Protein AF-A0A7S4BXC0-F1 (afdb_monomer)

Mean predicted aligned error: 18.02 Å

Structure (mmCIF, N/CA/C/O backbone):
data_AF-A0A7S4BXC0-F1
#
_entry.id   AF-A0A7S4BXC0-F1
#
loop_
_atom_site.group_PDB
_atom_site.id
_atom_site.type_symbol
_atom_site.label_atom_id
_atom_site.label_alt_id
_atom_site.label_comp_id
_atom_site.label_asym_id
_atom_site.label_entity_id
_atom_site.label_seq_id
_atom_site.pdbx_PDB_ins_code
_atom_site.Cartn_x
_atom_site.Cartn_y
_atom_site.Cartn_z
_atom_site.occupancy
_atom_site.B_iso_or_equiv
_atom_site.auth_seq_id
_atom_site.auth_comp_id
_atom_site.auth_asym_id
_atom_site.auth_atom_id
_atom_site.pdbx_PDB_model_num
ATOM 1 N N . GLY A 1 1 ? -32.822 4.729 8.428 1.00 32.78 1 GLY A N 1
ATOM 2 C CA . GLY A 1 1 ? -32.199 3.480 8.891 1.00 32.78 1 GLY A CA 1
ATOM 3 C C . GLY A 1 1 ? -30.865 3.358 8.209 1.00 32.78 1 GLY A C 1
ATOM 4 O O . GLY A 1 1 ? -30.838 3.069 7.024 1.00 32.78 1 GLY A O 1
ATOM 5 N N . ASN A 1 2 ? -29.795 3.703 8.918 1.00 35.44 2 ASN A N 1
ATOM 6 C CA . ASN A 1 2 ? -28.433 3.585 8.418 1.00 35.44 2 ASN A CA 1
ATOM 7 C C . ASN A 1 2 ? -28.024 2.131 8.665 1.00 35.44 2 ASN A C 1
ATOM 9 O O . ASN A 1 2 ? -27.626 1.781 9.770 1.00 35.44 2 ASN A O 1
ATOM 13 N N . ILE A 1 3 ? -28.291 1.262 7.690 1.00 36.88 3 ILE A N 1
ATOM 14 C CA . ILE A 1 3 ? -27.760 -0.099 7.711 1.00 36.88 3 ILE A CA 1
ATOM 15 C C . ILE A 1 3 ? -26.267 0.087 7.467 1.00 36.88 3 ILE A C 1
ATOM 17 O O . ILE A 1 3 ? -25.891 0.617 6.419 1.00 36.88 3 ILE A O 1
ATOM 21 N N . ASP A 1 4 ? -25.436 -0.260 8.449 1.00 35.47 4 ASP A N 1
ATOM 22 C CA . ASP A 1 4 ? -23.987 -0.269 8.273 1.00 35.47 4 ASP A CA 1
ATOM 23 C C . ASP A 1 4 ? -23.657 -0.971 6.942 1.00 35.47 4 ASP A C 1
ATOM 25 O O . ASP A 1 4 ? -24.272 -1.985 6.633 1.00 35.47 4 ASP A O 1
ATOM 29 N N . PRO A 1 5 ? -22.741 -0.465 6.103 1.00 44.53 5 PRO A N 1
ATOM 30 C CA . PRO A 1 5 ? -22.425 -1.095 4.816 1.00 44.53 5 PRO A CA 1
ATOM 31 C C . PRO A 1 5 ? -21.633 -2.411 4.956 1.00 44.53 5 PRO A C 1
ATOM 33 O O . PRO A 1 5 ? -21.517 -3.167 3.993 1.00 44.53 5 PRO A O 1
ATOM 36 N N . ALA A 1 6 ? -21.109 -2.701 6.151 1.00 44.41 6 ALA A N 1
ATOM 37 C CA . ALA A 1 6 ? -20.285 -3.873 6.457 1.00 44.41 6 ALA A CA 1
ATOM 38 C C . ALA A 1 6 ? -20.976 -5.256 6.307 1.00 44.41 6 ALA A C 1
ATOM 40 O O . ALA A 1 6 ? -20.334 -6.172 5.788 1.00 44.41 6 ALA A O 1
ATOM 41 N N . PRO A 1 7 ? -22.257 -5.460 6.688 1.00 47.66 7 PRO A N 1
ATOM 42 C CA . PRO A 1 7 ? -22.951 -6.736 6.521 1.00 47.66 7 PRO A CA 1
ATOM 43 C C . PRO A 1 7 ? -23.226 -7.038 5.043 1.00 47.66 7 PRO A C 1
ATOM 45 O O . PRO A 1 7 ? -23.071 -8.173 4.607 1.00 47.66 7 PRO A O 1
ATOM 48 N N . LEU A 1 8 ? -23.563 -6.015 4.247 1.00 49.00 8 LEU A N 1
ATOM 49 C CA . LEU A 1 8 ? -23.815 -6.165 2.811 1.00 49.00 8 LEU A CA 1
ATOM 50 C C . LEU A 1 8 ? -22.533 -6.504 2.039 1.00 49.00 8 LEU A C 1
ATOM 52 O O . LEU A 1 8 ? -22.589 -7.287 1.095 1.00 49.00 8 LEU A O 1
ATOM 56 N N . SER A 1 9 ? -21.377 -5.963 2.442 1.00 56.28 9 SER A N 1
ATOM 57 C CA . SER A 1 9 ? -20.097 -6.298 1.805 1.00 56.28 9 SER A CA 1
ATOM 58 C C . SER A 1 9 ? -19.606 -7.708 2.130 1.00 56.28 9 SER A C 1
ATOM 60 O O . SER A 1 9 ? -19.002 -8.336 1.266 1.00 56.28 9 SER A O 1
ATOM 62 N N . ALA A 1 10 ? -19.860 -8.199 3.349 1.00 56.84 10 ALA A N 1
ATOM 63 C CA . ALA A 1 10 ? -19.473 -9.548 3.767 1.00 56.84 10 ALA A CA 1
ATOM 64 C C . ALA A 1 10 ? -20.379 -10.623 3.145 1.00 56.84 10 ALA A C 1
ATOM 66 O O . ALA A 1 10 ? -19.895 -11.643 2.668 1.00 56.84 10 ALA A O 1
ATOM 67 N N . MET A 1 11 ? -21.688 -10.366 3.069 1.00 54.47 11 MET A N 1
ATOM 68 C CA . MET A 1 11 ? -22.612 -11.266 2.373 1.00 54.47 11 MET A CA 1
ATOM 69 C C . MET A 1 11 ? -22.316 -11.331 0.870 1.00 54.47 11 MET A C 1
ATOM 71 O O . MET A 1 11 ? -22.240 -12.415 0.299 1.00 54.47 11 MET A O 1
ATOM 75 N N . ALA A 1 12 ? -22.063 -10.181 0.233 1.00 59.41 12 ALA A N 1
ATOM 76 C CA . ALA A 1 12 ? -21.726 -10.143 -1.187 1.00 59.41 12 ALA A CA 1
AT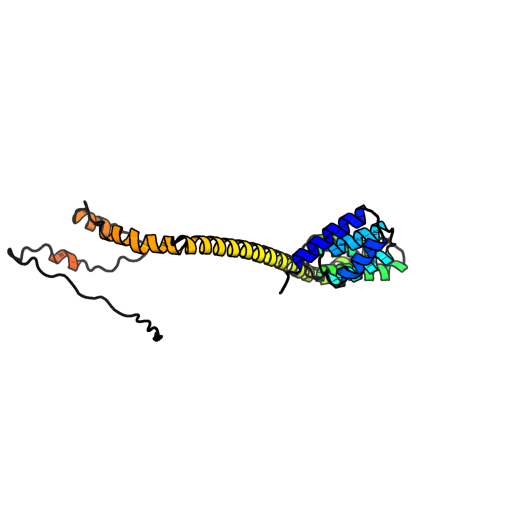OM 77 C C . ALA A 1 12 ? -20.383 -10.826 -1.510 1.00 59.41 12 ALA A C 1
ATOM 79 O O . ALA A 1 12 ? -20.206 -11.297 -2.631 1.00 59.41 12 ALA A O 1
ATOM 80 N N . SER A 1 13 ? -19.427 -10.878 -0.571 1.00 67.00 13 SER A N 1
ATOM 81 C CA . SER A 1 13 ? -18.145 -11.557 -0.793 1.00 67.00 13 SER A CA 1
ATOM 82 C C . SER A 1 13 ? -18.246 -13.080 -0.655 1.00 67.00 13 SER A C 1
ATOM 84 O O . SER A 1 13 ? -17.585 -13.784 -1.421 1.00 67.00 13 SER A O 1
ATOM 86 N N . GLU A 1 14 ? -19.078 -13.597 0.256 1.00 69.31 14 GLU A N 1
ATOM 87 C CA . GLU A 1 14 ? -19.331 -15.039 0.389 1.00 69.31 14 GLU A CA 1
ATOM 88 C C . GLU A 1 14 ? -20.095 -15.621 -0.805 1.00 69.31 14 GLU A C 1
ATOM 90 O O . GLU A 1 14 ? -19.664 -16.643 -1.344 1.00 69.31 14 GLU A O 1
ATOM 95 N N . GLU A 1 15 ? -21.168 -14.958 -1.251 1.00 69.38 15 GLU A N 1
ATOM 96 C CA . GLU A 1 15 ? -21.921 -15.356 -2.452 1.00 69.38 15 GLU A CA 1
ATOM 97 C C . GLU A 1 15 ? -20.985 -15.377 -3.667 1.00 69.38 15 GLU A C 1
ATOM 99 O O . GLU A 1 15 ? -20.710 -16.428 -4.241 1.00 69.38 15 GLU A O 1
ATOM 104 N N . LEU A 1 16 ? -20.317 -14.255 -3.952 1.00 71.56 16 LEU A N 1
ATOM 105 C CA . LEU A 1 16 ? -19.384 -14.145 -5.074 1.00 71.56 16 LEU A CA 1
ATOM 106 C C . LEU A 1 16 ? -18.296 -15.238 -5.075 1.00 71.56 16 LEU A C 1
ATOM 108 O O . LEU A 1 16 ? -17.925 -15.748 -6.134 1.00 71.56 16 LEU A O 1
ATOM 112 N N . LEU A 1 17 ? -17.774 -15.620 -3.906 1.00 73.88 17 LEU A N 1
ATOM 113 C CA . LEU A 1 17 ? -16.821 -16.725 -3.776 1.00 73.88 17 LEU A CA 1
ATOM 114 C C . LEU A 1 17 ? -17.435 -18.083 -4.142 1.00 73.88 17 LEU A C 1
ATOM 116 O O . LEU A 1 17 ? -16.749 -18.906 -4.756 1.00 73.88 17 LEU A O 1
ATOM 120 N N . ALA A 1 18 ? -18.691 -18.330 -3.774 1.00 72.75 18 ALA A N 1
ATOM 121 C CA . ALA A 1 18 ? -19.424 -19.532 -4.151 1.00 72.75 18 ALA A CA 1
ATOM 122 C C . ALA A 1 18 ? -19.666 -19.587 -5.669 1.00 72.75 18 ALA A C 1
ATOM 124 O O . ALA A 1 18 ? -19.349 -20.604 -6.291 1.00 72.75 18 ALA A O 1
ATOM 125 N N . GLU A 1 19 ? -20.101 -18.489 -6.294 1.00 74.25 19 GLU A N 1
ATOM 126 C CA . GLU A 1 19 ? -20.315 -18.434 -7.748 1.00 74.25 19 GLU A CA 1
ATOM 127 C C . GLU A 1 19 ? -19.011 -18.572 -8.554 1.00 74.25 19 GLU A C 1
ATOM 129 O O . GLU A 1 19 ? -18.984 -19.257 -9.583 1.00 74.25 19 GLU A O 1
ATOM 134 N N . ILE A 1 20 ? -17.904 -17.980 -8.082 1.00 76.06 20 ILE A N 1
ATOM 135 C CA . ILE A 1 20 ? -16.578 -18.165 -8.695 1.00 76.06 20 ILE A CA 1
ATOM 136 C C . ILE A 1 20 ? -16.164 -19.644 -8.638 1.00 76.06 20 ILE A C 1
ATOM 138 O O . ILE A 1 20 ? -15.657 -20.175 -9.629 1.00 76.06 20 ILE A O 1
ATOM 142 N N . ARG A 1 21 ? -16.409 -20.337 -7.515 1.00 75.25 21 ARG A N 1
ATOM 143 C CA . ARG A 1 21 ? -16.147 -21.785 -7.383 1.00 75.25 21 ARG A CA 1
ATOM 144 C C . ARG A 1 21 ? -17.049 -22.620 -8.288 1.00 75.25 21 ARG A C 1
ATOM 146 O O . ARG A 1 21 ? -16.593 -23.621 -8.830 1.00 75.25 21 ARG A O 1
ATOM 153 N N . ALA A 1 22 ? -18.294 -22.192 -8.479 1.00 77.88 22 ALA A N 1
ATOM 154 C CA . ALA A 1 22 ? -19.255 -22.834 -9.369 1.00 77.88 22 ALA A CA 1
ATOM 155 C C . ALA A 1 22 ? -18.990 -22.564 -10.868 1.00 77.88 22 ALA A C 1
ATOM 157 O O . ALA A 1 22 ? -19.723 -23.077 -11.710 1.00 77.88 22 ALA A O 1
ATOM 158 N N . GLN A 1 23 ? -17.961 -21.773 -11.214 1.00 72.75 23 GLN A N 1
ATOM 159 C CA . GLN A 1 23 ? -17.572 -21.414 -12.589 1.00 72.75 23 GLN A CA 1
ATOM 160 C C . GLN A 1 23 ? -18.688 -20.746 -13.417 1.00 72.75 23 GLN A C 1
ATOM 162 O O . GLN A 1 23 ? -18.674 -20.772 -14.651 1.00 72.75 23 GLN A O 1
ATOM 167 N N . GLN A 1 24 ? -19.646 -20.084 -12.765 1.00 76.69 24 GLN A N 1
ATOM 168 C CA . GLN A 1 24 ? -20.776 -19.447 -13.443 1.00 76.69 24 GLN A CA 1
ATOM 169 C C . GLN A 1 24 ? -20.431 -18.022 -13.891 1.00 76.69 24 GLN A C 1
ATOM 171 O O . GLN A 1 24 ? -20.788 -17.036 -13.250 1.00 76.69 24 GLN A O 1
ATOM 176 N N . ALA A 1 25 ? -19.734 -17.903 -15.024 1.00 76.38 25 ALA A N 1
ATOM 177 C CA . ALA A 1 25 ? -19.165 -16.632 -15.481 1.00 76.38 25 ALA A CA 1
ATOM 178 C C . ALA A 1 25 ? -20.182 -15.479 -15.606 1.00 76.38 25 ALA A C 1
ATOM 180 O O . ALA A 1 25 ? -19.866 -14.368 -15.191 1.00 76.38 25 ALA A O 1
ATOM 181 N N . VAL A 1 26 ? -21.388 -15.746 -16.124 1.00 78.62 26 VAL A N 1
ATOM 182 C CA . VAL A 1 26 ? -22.433 -14.726 -16.354 1.00 78.62 26 VAL A CA 1
ATOM 183 C C . VAL A 1 26 ? -22.941 -14.126 -15.041 1.00 78.62 26 VAL A C 1
ATOM 185 O O . VAL A 1 26 ? -23.128 -12.917 -14.933 1.00 78.62 26 VAL A O 1
ATOM 188 N N . GLN A 1 27 ? -23.144 -14.962 -14.021 1.00 74.25 27 GLN A N 1
ATOM 189 C CA . GLN A 1 27 ? -23.646 -14.497 -12.728 1.00 74.25 27 GLN A CA 1
ATOM 190 C C . GLN A 1 27 ? -22.576 -13.690 -11.992 1.00 74.25 27 GLN A C 1
ATOM 192 O O . GLN A 1 27 ? -22.869 -12.600 -11.502 1.00 74.25 27 GLN A O 1
ATOM 197 N N . VAL A 1 28 ? -21.325 -14.163 -12.021 1.00 77.19 28 VAL A N 1
ATOM 198 C CA . VAL A 1 28 ? -20.169 -13.464 -11.441 1.00 77.19 28 VAL A CA 1
ATOM 199 C C . VAL A 1 28 ? -19.990 -12.064 -12.041 1.00 77.19 28 VAL A C 1
ATOM 201 O O . VAL A 1 28 ? -19.803 -11.102 -11.298 1.00 77.19 28 VAL A O 1
ATOM 204 N N . GLU A 1 29 ? -20.088 -11.917 -13.367 1.00 81.56 29 GLU A N 1
ATOM 205 C CA . GLU A 1 29 ? -19.985 -10.605 -14.029 1.00 81.56 29 GLU A CA 1
ATOM 206 C C . GLU A 1 29 ? -21.117 -9.663 -13.609 1.00 81.56 29 GLU A C 1
ATOM 208 O O . GLU A 1 29 ? -20.850 -8.524 -13.227 1.00 81.56 29 GLU A O 1
ATOM 213 N N . SER A 1 30 ? -22.360 -10.157 -13.564 1.00 78.38 30 SER A N 1
ATOM 214 C CA . SER A 1 30 ? -23.511 -9.354 -13.125 1.00 78.38 30 SER A CA 1
ATOM 215 C C . SER A 1 30 ? -23.387 -8.873 -11.672 1.00 78.38 30 SER A C 1
ATOM 217 O O . SER A 1 30 ? -23.827 -7.772 -11.328 1.00 78.38 30 SER A O 1
ATOM 219 N N . LEU A 1 31 ? -22.770 -9.683 -10.804 1.00 76.69 31 LEU A N 1
ATOM 220 C CA . LEU A 1 31 ? -22.511 -9.319 -9.416 1.00 76.69 31 LEU A CA 1
ATOM 221 C C . LEU A 1 31 ? -21.462 -8.209 -9.349 1.00 76.69 31 LEU A C 1
ATOM 223 O O . LEU A 1 31 ? -21.719 -7.185 -8.711 1.00 76.69 31 LEU A O 1
ATOM 227 N N . PHE A 1 32 ? -20.338 -8.357 -10.060 1.00 81.31 32 PHE A N 1
ATOM 228 C CA . PHE A 1 32 ? -19.306 -7.321 -10.124 1.00 81.31 32 PHE A CA 1
ATOM 229 C C . PHE A 1 32 ? -19.849 -5.989 -10.658 1.00 81.31 32 PHE A C 1
ATOM 231 O O . PHE A 1 32 ? -19.605 -4.953 -10.043 1.00 81.31 32 PHE A O 1
ATOM 238 N N . GLU A 1 33 ? -20.645 -5.986 -11.727 1.00 79.88 33 GLU A N 1
ATOM 239 C CA . GLU A 1 33 ? -21.247 -4.754 -12.266 1.00 79.88 33 GLU A CA 1
ATOM 240 C C . GLU A 1 33 ? -22.105 -4.006 -11.233 1.00 79.88 33 GLU A C 1
ATOM 242 O O . GLU A 1 33 ? -22.114 -2.772 -11.178 1.00 79.88 33 GLU A O 1
ATOM 247 N N . ARG A 1 34 ? -22.811 -4.744 -10.370 1.00 75.25 34 ARG A N 1
ATOM 248 C CA . ARG A 1 34 ? -23.676 -4.163 -9.338 1.00 75.25 34 ARG A CA 1
ATOM 249 C C . ARG A 1 34 ? -22.891 -3.640 -8.138 1.00 75.25 34 ARG A C 1
ATOM 251 O O . ARG A 1 34 ? -23.277 -2.604 -7.589 1.00 75.25 34 ARG A O 1
ATOM 258 N N . CYS A 1 35 ? -21.845 -4.347 -7.705 1.00 78.00 35 CYS A N 1
ATOM 259 C CA . CYS A 1 35 ? -21.191 -4.091 -6.420 1.00 78.00 35 CYS A CA 1
ATOM 260 C C . CYS A 1 35 ? -19.834 -3.380 -6.519 1.00 78.00 35 CYS A C 1
ATOM 262 O O . CYS A 1 35 ? -19.527 -2.575 -5.643 1.00 78.00 35 CYS A O 1
ATOM 264 N N . LEU A 1 36 ? -19.041 -3.600 -7.573 1.00 78.06 36 LEU A N 1
ATOM 265 C CA . LEU A 1 36 ? -17.613 -3.250 -7.596 1.00 78.06 36 LEU A CA 1
ATOM 266 C C . LEU A 1 36 ? -17.361 -1.744 -7.390 1.00 78.06 36 LEU A C 1
ATOM 268 O O . LEU A 1 36 ? -16.533 -1.351 -6.572 1.00 78.06 36 LEU A O 1
ATOM 272 N N . LEU A 1 37 ? -18.129 -0.887 -8.072 1.00 77.69 37 LEU A N 1
ATOM 273 C CA . LEU A 1 37 ? -17.998 0.574 -7.955 1.00 77.69 37 LEU A CA 1
ATOM 274 C C . LEU A 1 37 ? -18.746 1.166 -6.751 1.00 77.69 37 LEU A C 1
ATOM 276 O O . LEU A 1 37 ? -18.440 2.280 -6.324 1.00 77.69 37 LEU A O 1
ATOM 280 N N . ARG A 1 38 ? -19.717 0.437 -6.188 1.00 77.38 38 ARG A N 1
ATOM 281 C CA . ARG A 1 38 ? -20.483 0.875 -5.006 1.00 77.38 38 ARG A CA 1
ATOM 282 C C . ARG A 1 38 ? -19.762 0.523 -3.705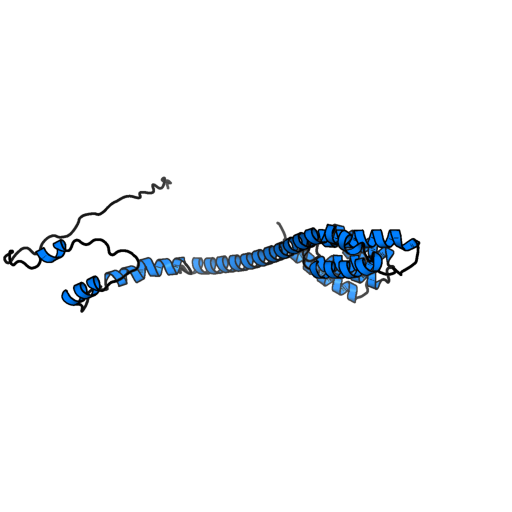 1.00 77.38 38 ARG A C 1
ATOM 284 O O . ARG A 1 38 ? -19.889 1.243 -2.718 1.00 77.38 38 ARG A O 1
ATOM 291 N N . CYS A 1 39 ? -18.989 -0.560 -3.713 1.00 78.38 39 CYS A N 1
ATOM 292 C CA . CYS A 1 39 ? -18.299 -1.113 -2.556 1.00 78.38 39 CYS A CA 1
ATOM 293 C C . CYS A 1 39 ? -16.781 -0.936 -2.704 1.00 78.38 39 CYS A C 1
ATOM 295 O O . CYS A 1 39 ? -16.100 -1.700 -3.387 1.00 78.38 39 CYS A O 1
ATOM 297 N N . ARG A 1 40 ? -16.218 0.058 -2.010 1.00 80.12 40 ARG A N 1
ATOM 298 C CA . ARG A 1 40 ? -14.770 0.342 -2.002 1.00 80.12 40 ARG A CA 1
ATOM 299 C C . ARG A 1 40 ? -14.031 -0.531 -0.978 1.00 80.12 40 ARG A C 1
ATOM 301 O O . ARG A 1 40 ? -13.376 -0.013 -0.082 1.00 80.12 40 ARG A O 1
ATOM 308 N N . HIS A 1 41 ? -14.183 -1.852 -1.085 1.00 80.56 41 HIS A N 1
ATOM 309 C CA . HIS A 1 41 ? -13.577 -2.822 -0.167 1.00 80.56 41 HIS A CA 1
ATOM 310 C C . HIS A 1 41 ? -12.408 -3.563 -0.823 1.00 80.56 41 HIS A C 1
ATOM 312 O O . HIS A 1 41 ? -12.584 -4.176 -1.875 1.00 80.56 41 HIS A O 1
ATOM 318 N N . VAL A 1 42 ? -11.228 -3.554 -0.199 1.00 85.19 42 VAL A N 1
ATOM 319 C CA . VAL A 1 42 ? -9.992 -4.116 -0.780 1.00 85.19 42 VAL A CA 1
ATOM 320 C C . VAL A 1 42 ? -10.146 -5.588 -1.192 1.00 85.19 42 VAL A C 1
ATOM 322 O O . VAL A 1 42 ? -9.741 -5.963 -2.292 1.00 85.19 42 VAL A O 1
ATOM 325 N N . GLU A 1 43 ? -10.786 -6.418 -0.364 1.00 82.31 43 GLU A N 1
ATOM 326 C CA . GLU A 1 43 ? -10.931 -7.859 -0.635 1.00 82.31 43 GLU A CA 1
ATOM 327 C C . GLU A 1 43 ? -11.831 -8.157 -1.845 1.00 82.31 43 GLU A C 1
ATOM 329 O O . GLU A 1 43 ? -11.561 -9.089 -2.602 1.00 82.31 43 GLU A O 1
ATOM 334 N N . LEU A 1 44 ? -12.865 -7.339 -2.079 1.00 82.44 44 LEU A N 1
ATOM 335 C CA . LEU A 1 44 ? -13.753 -7.487 -3.237 1.00 82.44 44 LEU A CA 1
ATOM 336 C C . LEU A 1 44 ? -12.984 -7.233 -4.540 1.00 82.44 44 LEU A C 1
ATOM 338 O O . LEU A 1 44 ? -13.088 -7.987 -5.506 1.00 82.44 44 LEU A O 1
ATOM 342 N N . TRP A 1 45 ? -12.151 -6.195 -4.542 1.00 87.50 45 TRP A N 1
ATOM 343 C CA . TRP A 1 45 ? -11.305 -5.852 -5.678 1.00 87.50 45 TRP A CA 1
ATOM 344 C C . TRP A 1 45 ? -10.188 -6.885 -5.917 1.00 87.50 45 TRP A C 1
ATOM 346 O O . TRP A 1 45 ? -9.866 -7.188 -7.066 1.00 87.50 45 TRP A O 1
ATOM 356 N N . GLN A 1 46 ? -9.657 -7.514 -4.863 1.00 88.25 46 GLN A N 1
ATOM 357 C CA . GLN A 1 46 ? -8.754 -8.668 -4.991 1.00 88.25 46 GLN A CA 1
ATOM 358 C C . GLN A 1 46 ? -9.435 -9.891 -5.617 1.00 88.25 46 GLN A C 1
ATOM 360 O O . GLN A 1 46 ? -8.796 -10.645 -6.353 1.00 88.25 46 GLN A O 1
ATOM 365 N N . LEU A 1 47 ? -10.714 -10.132 -5.311 1.00 85.50 47 LEU A N 1
ATOM 366 C CA . LEU A 1 47 ? -11.493 -11.197 -5.952 1.00 85.50 47 LEU A CA 1
ATOM 367 C C . LEU A 1 47 ? -11.714 -10.904 -7.435 1.00 85.50 47 LEU A C 1
ATOM 369 O O . LEU A 1 47 ? -11.527 -11.795 -8.262 1.00 85.50 47 LEU A O 1
ATOM 373 N N . TYR A 1 48 ? -12.023 -9.653 -7.775 1.00 87.88 48 TYR A N 1
ATOM 374 C CA . TYR A 1 48 ? -12.127 -9.207 -9.162 1.00 87.88 48 TYR A CA 1
ATOM 375 C C . TYR A 1 48 ? -10.824 -9.428 -9.941 1.00 87.88 48 TYR A C 1
ATOM 377 O O . TYR A 1 48 ? -10.846 -10.040 -11.008 1.00 87.88 48 TYR A O 1
ATOM 385 N N . LEU A 1 49 ? -9.670 -9.027 -9.396 1.00 89.62 49 LEU A N 1
ATOM 386 C CA . LEU A 1 49 ? -8.383 -9.274 -10.055 1.00 89.62 49 LEU A CA 1
ATOM 387 C C . LEU A 1 49 ? -8.097 -10.765 -10.251 1.00 89.62 49 LEU A C 1
ATOM 389 O O . LEU A 1 49 ? -7.672 -11.165 -11.333 1.00 89.62 49 LEU A O 1
ATOM 393 N N . ARG A 1 50 ? -8.363 -11.598 -9.236 1.00 88.44 50 ARG A N 1
ATOM 394 C CA . ARG A 1 50 ? -8.215 -13.058 -9.344 1.00 88.44 50 ARG A CA 1
ATOM 395 C C . ARG A 1 50 ? -9.110 -13.640 -10.436 1.00 88.44 50 ARG A C 1
ATOM 397 O O . ARG A 1 50 ? -8.659 -14.498 -11.189 1.00 88.44 50 ARG A O 1
ATOM 404 N N . TYR A 1 51 ? -10.342 -13.150 -10.557 1.00 85.81 51 TYR A N 1
ATOM 405 C CA . TYR A 1 51 ? -11.266 -13.546 -11.616 1.00 85.81 51 TYR A CA 1
ATOM 406 C C . TYR A 1 51 ? -10.751 -13.157 -13.010 1.00 85.81 51 TYR A C 1
ATOM 408 O O . TYR A 1 51 ? -10.682 -14.002 -13.904 1.00 85.81 51 TYR A O 1
ATOM 416 N N . VAL A 1 52 ? -10.320 -11.903 -13.189 1.00 89.06 52 VAL A N 1
ATOM 417 C CA . VAL A 1 52 ? -9.749 -11.410 -14.456 1.00 89.06 52 VAL A CA 1
ATOM 418 C C . VAL A 1 52 ? -8.488 -12.195 -14.832 1.00 89.06 52 VAL A C 1
ATOM 420 O O . VAL A 1 52 ? -8.313 -12.568 -15.994 1.00 89.06 52 VAL A O 1
ATOM 423 N N . HIS A 1 53 ? -7.637 -12.502 -13.852 1.00 86.94 53 HIS A N 1
ATOM 424 C CA . HIS A 1 53 ? -6.447 -13.324 -14.049 1.00 86.94 53 HIS A CA 1
ATOM 425 C C . HIS A 1 53 ? -6.805 -14.763 -14.448 1.00 86.94 53 HIS A C 1
ATOM 427 O O . HIS A 1 53 ? -6.248 -15.291 -15.407 1.00 86.94 53 HIS A O 1
ATOM 433 N N . GLY A 1 54 ? -7.791 -15.374 -13.781 1.00 85.75 54 GLY A N 1
ATOM 434 C CA . GLY A 1 54 ? -8.292 -16.716 -14.096 1.00 85.75 54 GLY A CA 1
ATOM 435 C C . GLY A 1 54 ? -8.888 -16.843 -15.502 1.00 85.75 54 GLY A C 1
ATOM 436 O O . GLY A 1 54 ? -8.829 -17.916 -16.095 1.00 85.75 54 GLY A O 1
ATOM 437 N N . LYS A 1 55 ? -9.388 -15.743 -16.082 1.00 85.38 55 LYS A N 1
ATOM 438 C CA . LYS A 1 55 ? -9.821 -15.676 -17.489 1.00 85.38 55 LYS A CA 1
ATOM 439 C C . LYS A 1 55 ? -8.677 -15.567 -18.507 1.00 85.38 55 LYS A C 1
ATOM 441 O O . LYS A 1 55 ? -8.945 -15.466 -19.703 1.00 85.38 55 LYS A O 1
ATOM 446 N N . GLY A 1 56 ? -7.419 -15.570 -18.069 1.00 85.56 56 GLY A N 1
ATOM 447 C CA . GLY A 1 56 ? -6.261 -15.474 -18.960 1.00 85.56 56 GLY A CA 1
ATOM 448 C C . GLY A 1 56 ? -6.075 -14.078 -19.560 1.00 85.56 56 GLY A C 1
ATOM 449 O O . GLY A 1 56 ? -5.643 -13.948 -20.705 1.00 85.56 56 GLY A O 1
ATOM 450 N N . ALA A 1 57 ? -6.430 -13.023 -18.819 1.00 88.06 57 ALA A N 1
ATOM 451 C CA . ALA A 1 57 ? -6.210 -11.652 -19.265 1.00 88.06 57 ALA A CA 1
ATOM 452 C C . ALA A 1 57 ? -4.725 -11.389 -19.572 1.00 88.06 57 ALA A C 1
ATOM 454 O O . ALA A 1 57 ? -3.835 -11.737 -18.795 1.00 88.06 57 ALA A O 1
ATOM 455 N N . ASN A 1 58 ? -4.458 -10.739 -20.708 1.00 89.00 58 ASN A N 1
ATOM 456 C CA . ASN A 1 58 ? -3.108 -10.318 -21.065 1.00 89.00 58 ASN A CA 1
ATOM 457 C C . ASN A 1 58 ? -2.619 -9.179 -20.146 1.00 89.00 58 ASN A C 1
ATOM 459 O O . ASN A 1 58 ? -3.397 -8.541 -19.433 1.00 89.00 58 ASN A O 1
ATOM 463 N N . ARG A 1 59 ? -1.313 -8.888 -20.198 1.00 87.00 59 ARG A N 1
ATOM 464 C CA . ARG A 1 59 ? -0.680 -7.865 -19.348 1.00 87.00 59 ARG A CA 1
ATOM 465 C C . ARG A 1 59 ? -1.369 -6.501 -19.440 1.00 87.00 59 ARG A C 1
ATOM 467 O O . ARG A 1 59 ? -1.573 -5.863 -18.419 1.00 87.00 59 ARG A O 1
ATOM 474 N N . GLU A 1 60 ? -1.744 -6.065 -20.638 1.00 88.00 60 GLU A N 1
ATOM 475 C CA . GLU A 1 60 ? -2.393 -4.764 -20.853 1.00 88.00 60 GLU A CA 1
ATOM 476 C C . GLU A 1 60 ? -3.757 -4.678 -20.163 1.00 88.00 60 GLU A C 1
ATOM 478 O O . GLU A 1 60 ? -4.037 -3.699 -19.473 1.00 88.00 60 GLU A O 1
ATOM 483 N N . ARG A 1 61 ? -4.580 -5.729 -20.276 1.00 89.06 61 ARG A N 1
ATOM 484 C CA . ARG A 1 61 ? -5.865 -5.812 -19.570 1.00 89.06 61 ARG A CA 1
ATOM 485 C C . ARG A 1 61 ? -5.682 -5.863 -18.058 1.00 89.06 61 ARG A C 1
ATOM 487 O O . ARG A 1 61 ? -6.462 -5.241 -17.345 1.00 89.06 61 ARG A O 1
ATOM 494 N N . LEU A 1 62 ? -4.658 -6.563 -17.568 1.00 90.75 62 LEU A N 1
ATOM 495 C CA . LEU A 1 62 ? -4.339 -6.586 -16.140 1.00 90.75 62 LEU A CA 1
ATOM 496 C C . LEU A 1 62 ? -3.909 -5.202 -15.644 1.00 90.75 62 LEU A C 1
ATOM 498 O O . LEU A 1 62 ? -4.433 -4.744 -14.637 1.00 90.75 62 LEU A O 1
ATOM 502 N N . VAL A 1 63 ? -3.031 -4.500 -16.368 1.00 90.19 63 VAL A N 1
ATOM 503 C CA . VAL A 1 63 ? -2.621 -3.128 -16.020 1.00 90.19 63 VAL A CA 1
ATOM 504 C C . VAL A 1 63 ? -3.838 -2.202 -15.961 1.00 90.19 63 VAL A C 1
ATOM 506 O O . VAL A 1 63 ? -3.999 -1.486 -14.977 1.00 90.19 63 VAL A O 1
ATOM 509 N N . ALA A 1 64 ? -4.741 -2.271 -16.944 1.00 89.69 64 ALA A N 1
ATOM 510 C CA . ALA A 1 64 ? -5.979 -1.490 -16.933 1.00 89.69 64 ALA A CA 1
ATOM 511 C C . ALA A 1 64 ? -6.893 -1.834 -15.739 1.00 89.69 64 ALA A C 1
ATOM 513 O O . ALA A 1 64 ? -7.475 -0.941 -15.125 1.00 89.69 64 ALA A O 1
ATOM 514 N N . ALA A 1 65 ? -6.997 -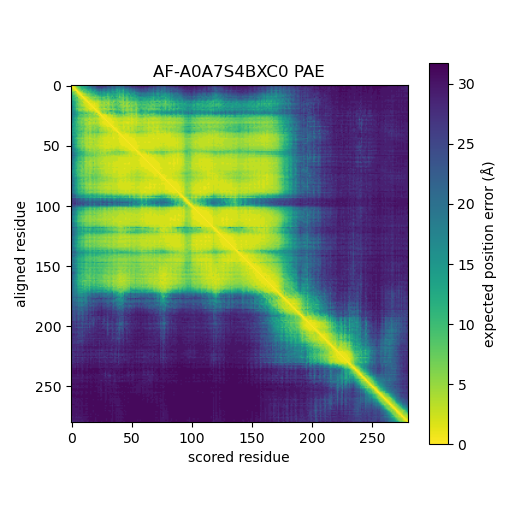3.116 -15.373 1.00 90.69 65 ALA A N 1
ATOM 515 C CA . ALA A 1 65 ? -7.769 -3.548 -14.210 1.00 90.69 65 ALA A CA 1
ATOM 516 C C . ALA A 1 65 ? -7.165 -3.043 -12.887 1.00 90.69 65 ALA A C 1
ATOM 518 O O . ALA A 1 65 ? -7.911 -2.607 -12.009 1.00 90.69 65 ALA A O 1
ATOM 519 N N . TYR A 1 66 ? -5.834 -3.057 -12.751 1.00 93.44 66 TYR A N 1
ATOM 520 C CA . TYR A 1 66 ? -5.154 -2.486 -11.587 1.00 93.44 66 TYR A CA 1
ATOM 521 C C . TYR A 1 66 ? -5.317 -0.963 -11.517 1.00 93.44 66 TYR A C 1
ATOM 523 O O . TYR A 1 66 ? -5.549 -0.456 -10.429 1.00 93.44 66 TYR A O 1
ATOM 531 N N . GLU A 1 67 ? -5.258 -0.223 -12.628 1.00 91.31 67 GLU A N 1
ATOM 532 C CA . GLU A 1 67 ? -5.504 1.231 -12.615 1.00 91.31 67 GLU A CA 1
ATOM 533 C C . GLU A 1 67 ? -6.892 1.571 -12.057 1.00 91.31 67 GLU A C 1
ATOM 535 O O . GLU A 1 67 ? -7.008 2.397 -11.149 1.00 91.31 67 GLU A O 1
ATOM 540 N N . LEU A 1 68 ? -7.930 0.865 -12.526 1.00 91.06 68 LEU A N 1
ATOM 541 C CA . LEU A 1 68 ? -9.300 1.021 -12.028 1.00 91.06 68 LEU A CA 1
ATOM 542 C C . LEU A 1 68 ? -9.398 0.688 -10.531 1.00 91.06 68 LEU A C 1
ATOM 544 O O . LEU A 1 68 ? -10.029 1.405 -9.752 1.00 91.06 68 LEU A O 1
ATOM 548 N N . LEU A 1 69 ? -8.744 -0.397 -10.114 1.00 92.12 69 LEU A N 1
ATOM 549 C CA . LEU A 1 69 ? -8.698 -0.812 -8.718 1.00 92.12 69 LEU A CA 1
ATOM 550 C C . LEU A 1 69 ? -8.012 0.234 -7.842 1.00 92.12 69 LEU A C 1
ATOM 552 O O . LEU A 1 69 ? -8.510 0.559 -6.769 1.00 92.12 69 LEU A O 1
ATOM 556 N N . LEU A 1 70 ? -6.873 0.767 -8.272 1.00 92.25 70 LEU A N 1
ATOM 557 C CA . LEU A 1 70 ? -6.099 1.733 -7.499 1.00 92.25 70 LEU A CA 1
ATOM 558 C C . LEU A 1 70 ? -6.813 3.086 -7.413 1.00 92.25 70 LEU A C 1
ATOM 560 O O . LEU A 1 70 ? -6.703 3.770 -6.396 1.00 92.25 70 LEU A O 1
ATOM 564 N N . GLU A 1 71 ? -7.614 3.446 -8.414 1.00 91.00 71 GLU A N 1
ATOM 565 C CA . GLU A 1 71 ? -8.538 4.577 -8.328 1.00 91.00 71 GLU A CA 1
ATOM 566 C C . GLU A 1 71 ? -9.656 4.331 -7.298 1.00 91.00 71 GLU A C 1
ATOM 568 O O . GLU A 1 71 ? -10.021 5.230 -6.536 1.00 91.00 71 GLU A O 1
ATOM 573 N N . ALA A 1 72 ? -10.173 3.102 -7.216 1.00 85.38 72 ALA A N 1
ATOM 574 C CA . ALA A 1 72 ? -11.233 2.736 -6.282 1.00 85.38 72 ALA A CA 1
ATOM 575 C C . ALA A 1 72 ? -10.743 2.577 -4.827 1.00 85.38 72 ALA A C 1
ATOM 577 O O . ALA A 1 72 ? -11.301 3.176 -3.906 1.00 85.38 72 ALA A O 1
ATOM 578 N N . VAL A 1 73 ? -9.696 1.791 -4.593 1.00 88.44 73 VAL A N 1
ATOM 579 C CA . VAL A 1 73 ? -9.256 1.370 -3.250 1.00 88.44 73 VAL A CA 1
ATOM 580 C C . VAL A 1 73 ? -7.799 1.703 -2.939 1.00 88.44 73 VAL A C 1
ATOM 582 O O . VAL A 1 73 ? -7.343 1.426 -1.836 1.00 88.44 73 VAL A O 1
ATOM 585 N N . GLY A 1 74 ? -7.059 2.351 -3.842 1.00 88.94 74 GLY A N 1
ATOM 586 C CA . GLY A 1 74 ? -5.632 2.639 -3.638 1.00 88.94 74 GLY A CA 1
ATOM 587 C C . GLY A 1 74 ? -5.326 3.614 -2.493 1.00 88.94 74 GLY A C 1
ATOM 588 O O . GLY A 1 74 ? -4.193 3.658 -2.025 1.00 88.94 74 GLY A O 1
ATOM 589 N N . ALA A 1 75 ? -6.321 4.372 -2.015 1.00 87.81 75 ALA A N 1
ATOM 590 C CA . ALA A 1 75 ? -6.205 5.229 -0.830 1.00 87.81 75 ALA A CA 1
ATOM 591 C C . ALA A 1 75 ? -6.458 4.479 0.495 1.00 87.81 75 ALA A C 1
ATOM 593 O O . ALA A 1 75 ? -6.264 5.044 1.582 1.00 87.81 75 ALA A O 1
ATOM 594 N N . ASP A 1 76 ? -6.925 3.230 0.434 1.00 88.19 76 ASP A N 1
ATOM 595 C CA . ASP A 1 76 ? -7.098 2.384 1.609 1.00 88.19 76 ASP A CA 1
ATOM 596 C C . ASP A 1 76 ? -5.719 1.999 2.165 1.00 88.19 76 ASP A C 1
ATOM 598 O O . ASP A 1 76 ? -4.856 1.546 1.409 1.00 88.19 76 ASP A O 1
ATOM 602 N N . PRO A 1 77 ? -5.459 2.168 3.471 1.00 87.12 77 PRO A N 1
ATOM 603 C CA . PRO A 1 77 ? -4.133 1.934 4.015 1.00 87.12 77 PRO A CA 1
ATOM 604 C C . PRO A 1 77 ? -3.715 0.454 3.995 1.00 87.12 77 PRO A C 1
ATOM 606 O O . PRO A 1 77 ? -2.519 0.183 4.083 1.00 87.12 77 PRO A O 1
ATOM 609 N N . ALA A 1 78 ? -4.653 -0.487 3.848 1.00 85.69 78 ALA A N 1
ATOM 610 C CA . ALA A 1 78 ? -4.389 -1.915 3.684 1.00 85.69 78 ALA A CA 1
ATOM 611 C C . ALA A 1 78 ? -4.086 -2.315 2.225 1.00 85.69 78 ALA A C 1
ATOM 613 O O . ALA A 1 78 ? -3.661 -3.441 1.975 1.00 85.69 78 ALA A O 1
ATOM 614 N N . SER A 1 79 ? -4.231 -1.403 1.254 1.00 90.50 79 SER A N 1
ATOM 615 C CA . SER A 1 79 ? -3.996 -1.688 -0.172 1.00 90.50 79 SER A CA 1
ATOM 616 C C . SER A 1 79 ? -2.515 -1.789 -0.576 1.00 90.50 79 SER A C 1
ATOM 618 O O . SER A 1 79 ? -2.209 -1.979 -1.750 1.00 90.50 79 SER A O 1
ATOM 620 N N . GLY A 1 80 ? -1.570 -1.698 0.366 1.00 90.44 80 GLY A N 1
ATOM 621 C CA . GLY A 1 80 ? -0.133 -1.667 0.061 1.00 90.44 80 GLY A CA 1
ATOM 622 C C . GLY A 1 80 ? 0.389 -2.864 -0.738 1.00 90.44 80 GLY A C 1
ATOM 623 O O . GLY A 1 80 ? 1.244 -2.687 -1.603 1.00 90.44 80 GLY A O 1
ATOM 624 N N . ALA A 1 81 ? -0.167 -4.059 -0.522 1.00 90.31 81 ALA A N 1
ATOM 625 C CA . ALA A 1 81 ? 0.171 -5.241 -1.318 1.00 90.31 81 ALA A CA 1
ATOM 626 C C . ALA A 1 81 ? -0.234 -5.087 -2.798 1.00 90.31 81 ALA A C 1
ATOM 628 O O . ALA A 1 81 ? 0.527 -5.452 -3.688 1.00 90.31 81 ALA A O 1
ATOM 629 N N . LEU A 1 82 ? -1.384 -4.460 -3.068 1.00 92.38 82 LEU A N 1
ATOM 630 C CA . LEU A 1 82 ? -1.896 -4.233 -4.426 1.00 92.38 82 LEU A CA 1
ATOM 631 C C . LEU A 1 82 ? -1.003 -3.272 -5.210 1.00 92.38 82 LEU A C 1
ATOM 633 O O . LEU A 1 82 ? -0.762 -3.467 -6.398 1.00 92.38 82 LEU A O 1
ATOM 637 N N . TRP A 1 83 ? -0.485 -2.247 -4.533 1.00 93.44 83 TRP A N 1
ATOM 638 C CA . TRP A 1 83 ? 0.482 -1.319 -5.111 1.00 93.44 83 TRP A CA 1
ATOM 639 C C . TRP A 1 83 ? 1.798 -2.009 -5.484 1.00 93.44 83 TRP A C 1
ATOM 641 O O . TRP A 1 83 ? 2.358 -1.713 -6.540 1.00 93.44 83 TRP A O 1
ATOM 651 N N . ALA A 1 84 ? 2.277 -2.937 -4.649 1.00 91.50 84 ALA A N 1
ATOM 652 C CA . ALA A 1 84 ? 3.481 -3.714 -4.934 1.00 91.50 84 ALA A CA 1
ATOM 653 C C . ALA A 1 84 ? 3.283 -4.647 -6.141 1.00 91.50 84 ALA A C 1
ATOM 655 O O . ALA A 1 84 ? 4.106 -4.654 -7.055 1.00 91.50 84 ALA A O 1
ATOM 656 N N . GLU A 1 85 ? 2.159 -5.367 -6.192 1.00 92.31 85 GLU A N 1
ATOM 657 C CA . GLU A 1 85 ? 1.796 -6.216 -7.334 1.00 92.31 85 GLU A CA 1
ATOM 658 C C . GLU A 1 85 ? 1.688 -5.413 -8.639 1.00 92.31 85 GLU A C 1
ATOM 660 O O . GLU A 1 85 ? 2.222 -5.828 -9.669 1.00 92.31 85 GLU A O 1
ATOM 665 N N . TYR A 1 86 ? 1.055 -4.237 -8.596 1.00 93.81 86 TYR A N 1
ATOM 666 C CA . TYR A 1 86 ? 0.945 -3.342 -9.747 1.00 93.81 86 TYR A CA 1
ATOM 667 C C . TYR A 1 86 ? 2.316 -2.844 -10.230 1.00 93.81 86 TYR A C 1
ATOM 669 O O . TYR A 1 86 ? 2.616 -2.934 -11.423 1.00 93.81 86 TYR A O 1
ATOM 677 N N . ALA A 1 87 ? 3.179 -2.370 -9.324 1.00 92.25 87 ALA A N 1
ATOM 678 C CA . ALA A 1 87 ? 4.529 -1.936 -9.682 1.00 92.25 87 ALA A CA 1
ATOM 679 C C . ALA A 1 87 ? 5.317 -3.077 -10.354 1.00 92.25 87 ALA A C 1
ATOM 681 O O . ALA A 1 87 ? 5.918 -2.889 -11.416 1.00 92.25 87 ALA A O 1
ATOM 682 N N . MET A 1 88 ? 5.211 -4.292 -9.814 1.00 89.81 88 MET A N 1
ATOM 683 C CA . MET A 1 88 ? 5.841 -5.485 -10.379 1.00 89.81 88 MET A CA 1
ATOM 684 C C . MET A 1 88 ? 5.289 -5.884 -11.747 1.00 89.81 88 MET A C 1
ATOM 686 O O . MET A 1 88 ? 6.054 -6.247 -12.645 1.00 89.81 88 MET A O 1
ATOM 690 N N . LEU A 1 89 ? 3.978 -5.757 -11.952 1.00 91.31 89 LEU A N 1
ATOM 691 C CA . LEU A 1 89 ? 3.343 -6.008 -13.242 1.00 91.31 89 LEU A CA 1
ATOM 692 C C . LEU A 1 89 ? 3.885 -5.075 -14.338 1.00 91.31 89 LEU A C 1
ATOM 694 O O . LEU A 1 89 ? 4.101 -5.517 -15.469 1.00 91.31 89 LEU A O 1
ATOM 698 N N . THR A 1 90 ? 4.137 -3.801 -14.012 1.00 90.06 90 THR A N 1
ATOM 699 C CA . THR A 1 90 ? 4.683 -2.829 -14.980 1.00 90.06 90 THR A CA 1
ATOM 700 C C . THR A 1 90 ? 6.139 -3.114 -15.352 1.00 90.06 90 THR A C 1
ATOM 702 O O . THR A 1 90 ? 6.517 -2.944 -16.514 1.00 90.06 90 THR A O 1
ATOM 705 N N . ARG A 1 91 ? 6.919 -3.653 -14.405 1.00 87.38 91 ARG A N 1
ATOM 706 C CA . ARG A 1 91 ? 8.309 -4.086 -14.608 1.00 87.38 91 ARG A CA 1
ATOM 707 C C . ARG A 1 91 ? 8.433 -5.318 -15.511 1.00 87.38 91 ARG A C 1
ATOM 709 O O . ARG A 1 91 ? 9.461 -5.496 -16.167 1.00 87.38 91 ARG A O 1
ATOM 716 N N . ALA A 1 92 ? 7.424 -6.189 -15.537 1.00 82.88 92 ALA A N 1
ATOM 717 C CA . ALA A 1 92 ? 7.480 -7.444 -16.280 1.00 82.88 92 ALA A CA 1
ATOM 718 C C . ALA A 1 92 ? 7.763 -7.203 -17.777 1.00 82.88 92 ALA A C 1
ATOM 720 O O . ALA A 1 92 ? 6.992 -6.525 -18.459 1.00 82.88 92 ALA A O 1
ATOM 721 N N . GLY A 1 93 ? 8.857 -7.779 -18.291 1.00 74.50 93 GLY A N 1
ATOM 722 C CA . GLY A 1 93 ? 9.266 -7.668 -19.698 1.00 74.50 93 GLY A CA 1
ATOM 723 C C . GLY A 1 93 ? 10.303 -6.581 -20.015 1.00 74.50 93 GLY A C 1
ATOM 724 O O . GLY A 1 93 ? 10.558 -6.339 -21.194 1.00 74.50 93 GLY A O 1
ATOM 725 N N . ILE A 1 94 ? 10.904 -5.941 -19.003 1.00 79.94 94 ILE A N 1
ATOM 726 C CA . ILE A 1 94 ? 12.035 -5.017 -19.191 1.00 79.94 94 ILE A CA 1
ATOM 727 C C . ILE A 1 94 ? 13.353 -5.802 -19.234 1.00 79.94 94 ILE A C 1
ATOM 729 O O . ILE A 1 94 ? 13.765 -6.393 -18.238 1.00 79.94 94 ILE A O 1
ATOM 733 N N . GLU A 1 95 ? 14.031 -5.770 -20.382 1.00 68.44 95 GLU A N 1
ATOM 734 C CA . GLU A 1 95 ? 15.345 -6.389 -20.611 1.00 68.44 95 GLU A CA 1
ATOM 735 C C . GLU A 1 95 ? 16.395 -5.326 -20.967 1.00 68.44 95 GLU A C 1
ATOM 737 O O . GLU A 1 95 ? 16.099 -4.351 -21.667 1.00 68.44 95 GLU A O 1
ATOM 742 N N . ALA A 1 96 ? 17.638 -5.521 -20.519 1.00 64.31 96 ALA A N 1
ATOM 743 C CA . ALA A 1 96 ? 18.732 -4.584 -20.766 1.00 64.31 96 ALA A CA 1
ATOM 744 C C . ALA A 1 96 ? 19.076 -4.470 -22.269 1.00 64.31 96 ALA A C 1
ATOM 746 O O . ALA A 1 96 ? 19.153 -5.469 -22.980 1.00 64.31 96 ALA A O 1
ATOM 747 N N . GLY A 1 97 ? 19.316 -3.244 -22.752 1.00 64.00 97 GLY A N 1
ATOM 748 C CA . GLY A 1 97 ? 19.882 -2.988 -24.088 1.00 64.00 97 GLY A CA 1
ATOM 749 C C . GLY A 1 97 ? 18.894 -2.757 -25.243 1.00 64.00 97 GLY A C 1
ATOM 750 O O . GLY A 1 97 ? 19.343 -2.530 -26.365 1.00 64.00 97 GLY A O 1
ATOM 751 N N . ARG A 1 98 ? 17.568 -2.757 -25.020 1.00 64.69 98 ARG A N 1
ATOM 752 C CA . ARG A 1 98 ? 16.574 -2.451 -26.076 1.00 64.69 98 ARG A CA 1
ATOM 753 C C . ARG A 1 98 ? 16.075 -0.989 -26.038 1.00 64.69 98 ARG A C 1
ATOM 755 O O . ARG A 1 98 ? 15.622 -0.529 -24.994 1.00 64.69 98 ARG A O 1
ATOM 762 N N . PRO A 1 99 ? 16.026 -0.262 -27.175 1.00 60.56 99 PRO A N 1
ATOM 763 C CA . PRO A 1 99 ? 15.654 1.163 -27.216 1.00 60.56 99 PRO A CA 1
ATOM 764 C C . PRO A 1 99 ? 14.169 1.454 -26.921 1.00 60.56 99 PRO A C 1
ATOM 766 O O . PRO A 1 99 ? 13.840 2.536 -26.444 1.00 60.56 99 PRO A O 1
ATOM 769 N N . LYS A 1 100 ? 13.258 0.484 -27.112 1.00 61.44 100 LYS A N 1
ATOM 770 C CA . LYS A 1 100 ? 11.831 0.606 -26.729 1.00 61.44 100 LYS A CA 1
ATOM 771 C C . LYS A 1 100 ? 11.587 0.566 -25.206 1.00 61.44 100 LYS A C 1
ATOM 773 O O . LYS A 1 100 ? 10.444 0.689 -24.775 1.00 61.44 100 LYS A O 1
ATOM 778 N N . MET A 1 101 ? 12.638 0.424 -24.395 1.00 77.25 101 MET A N 1
ATOM 779 C CA . MET A 1 101 ? 12.529 0.321 -22.937 1.00 77.25 101 MET A CA 1
ATOM 780 C C . MET A 1 101 ? 12.466 1.677 -22.235 1.00 77.25 101 MET A C 1
ATOM 782 O O . MET A 1 101 ? 11.923 1.734 -21.144 1.00 77.25 101 MET A O 1
ATOM 786 N N . ALA A 1 102 ? 12.944 2.781 -22.826 1.00 83.12 102 ALA A N 1
ATOM 787 C CA . ALA A 1 102 ? 12.977 4.078 -22.132 1.00 83.12 102 ALA A CA 1
ATOM 788 C C . ALA A 1 102 ? 11.583 4.537 -21.654 1.00 83.12 102 ALA A C 1
ATOM 790 O O . ALA A 1 102 ? 11.420 4.953 -20.509 1.00 83.12 102 ALA A O 1
ATOM 791 N N . MET A 1 1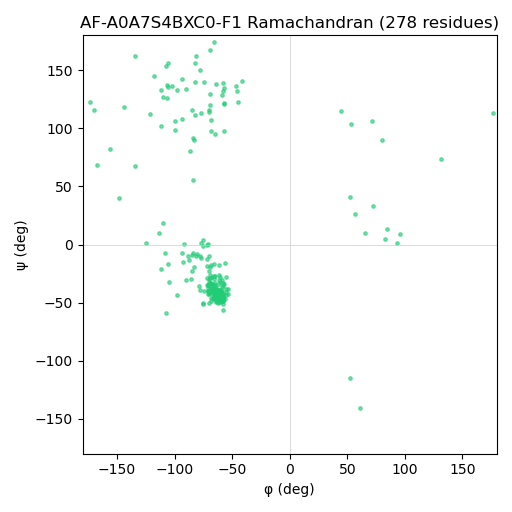03 ? 10.559 4.374 -22.500 1.00 84.25 103 MET A N 1
ATOM 792 C CA . MET A 1 103 ? 9.164 4.659 -22.142 1.00 84.25 103 MET A CA 1
ATOM 793 C C . MET A 1 103 ? 8.624 3.684 -21.082 1.00 84.25 103 MET A C 1
ATOM 795 O O . MET A 1 103 ? 7.905 4.098 -20.179 1.00 84.25 103 MET A O 1
ATOM 799 N N . GLN A 1 104 ? 8.988 2.400 -21.157 1.00 85.69 104 GLN A N 1
ATOM 800 C CA . GLN A 1 104 ? 8.552 1.378 -20.196 1.00 85.69 104 GLN A CA 1
ATOM 801 C C . GLN A 1 104 ? 9.214 1.555 -18.823 1.00 85.69 104 GLN A C 1
ATOM 803 O O . GLN A 1 104 ? 8.557 1.406 -17.796 1.00 85.69 104 GLN A O 1
ATOM 808 N N . ILE A 1 105 ? 10.489 1.943 -18.804 1.00 88.88 105 ILE A N 1
ATOM 809 C CA . ILE A 1 105 ? 11.235 2.337 -17.610 1.00 88.88 105 ILE A CA 1
ATOM 810 C C . ILE A 1 105 ? 10.577 3.567 -16.981 1.00 88.88 105 ILE A C 1
ATOM 812 O O . ILE A 1 105 ? 10.317 3.563 -15.782 1.00 88.88 105 ILE A O 1
ATOM 816 N N . ALA A 1 106 ? 10.252 4.595 -17.773 1.00 90.00 106 ALA A N 1
ATOM 817 C CA . ALA A 1 106 ? 9.561 5.783 -17.272 1.00 90.00 106 ALA A CA 1
ATOM 818 C C . ALA A 1 106 ? 8.179 5.447 -16.680 1.00 90.00 106 ALA A C 1
ATOM 820 O O . ALA A 1 106 ? 7.851 5.919 -15.593 1.00 90.00 106 ALA A O 1
ATOM 821 N N . ALA A 1 107 ? 7.401 4.584 -17.342 1.00 89.44 107 ALA A N 1
ATOM 822 C CA . ALA A 1 107 ? 6.113 4.113 -16.832 1.00 89.44 107 ALA A CA 1
ATOM 823 C C . ALA A 1 107 ? 6.261 3.312 -15.525 1.00 89.44 107 ALA A C 1
ATOM 825 O O . ALA A 1 107 ? 5.523 3.544 -14.572 1.00 89.44 107 ALA A O 1
ATOM 826 N N . THR A 1 108 ? 7.258 2.426 -15.448 1.00 92.31 108 THR A N 1
ATOM 827 C CA . THR A 1 108 ? 7.547 1.629 -14.243 1.00 92.31 108 THR A CA 1
ATOM 828 C C . THR A 1 108 ? 7.992 2.522 -13.082 1.00 92.31 108 THR A C 1
ATOM 830 O O . THR A 1 108 ? 7.499 2.372 -11.966 1.00 92.31 108 THR A O 1
ATOM 833 N N . ARG A 1 109 ? 8.842 3.530 -13.333 1.00 93.50 109 ARG A N 1
ATOM 834 C CA . ARG A 1 109 ? 9.192 4.554 -12.330 1.00 93.50 109 ARG A CA 1
ATOM 835 C C . ARG A 1 109 ? 7.962 5.291 -11.827 1.00 93.50 109 ARG A C 1
ATOM 837 O O . ARG A 1 109 ? 7.796 5.430 -10.620 1.00 93.50 109 ARG A O 1
ATOM 844 N N . ALA A 1 110 ? 7.089 5.731 -12.733 1.00 93.06 110 ALA A N 1
ATOM 845 C CA . ALA A 1 110 ? 5.854 6.409 -12.359 1.00 93.06 110 ALA A CA 1
ATOM 846 C C . ALA A 1 110 ? 4.959 5.516 -11.480 1.00 93.06 110 ALA A C 1
ATOM 848 O O . ALA A 1 110 ? 4.413 6.002 -10.488 1.00 93.06 110 ALA A O 1
ATOM 849 N N . ALA A 1 111 ? 4.872 4.215 -11.781 1.00 93.75 111 ALA A N 1
ATOM 850 C CA . ALA A 1 111 ? 4.143 3.241 -10.973 1.00 93.75 111 ALA A CA 1
ATOM 851 C C . ALA A 1 111 ? 4.727 3.102 -9.555 1.00 93.75 111 ALA A C 1
ATOM 853 O O . ALA A 1 111 ? 3.991 3.256 -8.577 1.00 93.75 111 ALA A O 1
ATOM 854 N N . TYR A 1 112 ? 6.046 2.905 -9.424 1.00 94.06 112 TYR A N 1
ATOM 855 C CA . TYR A 1 112 ? 6.720 2.859 -8.119 1.00 94.06 112 TYR A CA 1
ATOM 856 C C . TYR A 1 112 ? 6.545 4.161 -7.338 1.00 94.06 112 TYR A C 1
ATOM 858 O O . TYR A 1 112 ? 6.198 4.142 -6.160 1.00 94.06 112 TYR A O 1
ATOM 866 N N . HIS A 1 113 ? 6.735 5.311 -7.984 1.00 94.06 113 HIS A N 1
ATOM 867 C CA . HIS A 1 113 ? 6.588 6.609 -7.330 1.00 94.06 113 HIS A CA 1
ATOM 868 C C . HIS A 1 113 ? 5.166 6.823 -6.827 1.00 94.06 113 HIS A C 1
ATOM 870 O O . HIS A 1 113 ? 4.984 7.308 -5.714 1.00 94.06 113 HIS A O 1
ATOM 876 N N . ARG A 1 114 ? 4.155 6.448 -7.614 1.00 93.56 114 ARG A N 1
ATOM 877 C CA . ARG A 1 114 ? 2.752 6.536 -7.203 1.00 93.56 114 ARG A CA 1
ATOM 878 C C . ARG A 1 114 ? 2.471 5.630 -6.003 1.00 93.56 114 ARG A C 1
ATOM 880 O O . ARG A 1 114 ? 1.890 6.103 -5.030 1.00 93.56 114 ARG A O 1
ATOM 887 N N . ALA A 1 115 ? 2.957 4.390 -6.032 1.00 92.38 115 ALA A N 1
ATOM 888 C CA . ALA A 1 115 ? 2.835 3.441 -4.927 1.00 92.38 115 ALA A CA 1
ATOM 889 C C . ALA A 1 115 ? 3.477 3.960 -3.630 1.00 92.38 115 ALA A C 1
ATOM 891 O O . ALA A 1 115 ? 2.849 3.965 -2.572 1.00 92.38 115 ALA A O 1
ATOM 892 N N . LEU A 1 116 ? 4.710 4.462 -3.716 1.00 92.62 116 LEU A N 1
ATOM 893 C CA . LEU A 1 116 ? 5.455 4.993 -2.574 1.00 92.62 116 LEU A CA 1
ATOM 894 C C . LEU A 1 116 ? 4.803 6.255 -1.979 1.00 92.62 116 LEU A C 1
ATOM 896 O O . LEU A 1 116 ? 4.928 6.501 -0.780 1.00 92.62 116 LEU A O 1
ATOM 900 N N . LYS A 1 117 ? 4.068 7.026 -2.790 1.00 91.56 117 LYS A N 1
ATOM 901 C CA . LYS A 1 117 ? 3.349 8.245 -2.381 1.00 91.56 117 LYS A CA 1
ATOM 902 C C . LYS A 1 117 ? 1.919 7.993 -1.881 1.00 91.56 117 LYS A C 1
ATOM 904 O O . LYS A 1 117 ? 1.309 8.907 -1.336 1.00 91.56 117 LYS A O 1
ATOM 909 N N . ALA A 1 118 ? 1.370 6.785 -2.026 1.00 87.44 118 ALA A N 1
ATOM 910 C CA . ALA A 1 118 ? -0.051 6.496 -1.785 1.00 87.44 118 ALA A CA 1
ATOM 911 C C . ALA A 1 118 ? -0.496 6.518 -0.302 1.00 87.44 118 ALA A C 1
ATOM 913 O O . ALA A 1 118 ? -1.669 6.296 -0.008 1.00 87.44 118 ALA A O 1
ATOM 914 N N . ALA A 1 119 ? 0.407 6.792 0.650 1.00 82.94 119 ALA A N 1
ATOM 915 C CA . ALA A 1 119 ? 0.125 6.787 2.094 1.00 82.94 119 ALA A CA 1
ATOM 916 C C . ALA A 1 119 ? -0.532 5.484 2.606 1.00 82.94 119 ALA A C 1
ATOM 918 O O . ALA A 1 119 ? -1.436 5.503 3.453 1.00 82.94 119 ALA A O 1
ATOM 919 N N . VAL A 1 120 ? -0.057 4.347 2.092 1.00 85.88 120 VAL A N 1
ATOM 920 C CA . VAL A 1 120 ? -0.493 2.991 2.458 1.00 85.88 120 VAL A CA 1
ATOM 921 C C . VAL A 1 120 ? 0.550 2.291 3.332 1.00 85.88 120 VAL A C 1
ATOM 923 O O . VAL A 1 120 ? 1.727 2.657 3.345 1.00 85.88 120 VAL A O 1
ATOM 926 N N . ALA A 1 121 ? 0.125 1.304 4.119 1.00 86.00 121 ALA A N 1
ATOM 927 C CA . ALA A 1 121 ? 1.036 0.527 4.950 1.00 86.00 121 ALA A CA 1
ATOM 928 C C . ALA A 1 121 ? 1.793 -0.511 4.110 1.00 86.00 121 ALA A C 1
ATOM 930 O O . ALA A 1 121 ? 1.273 -1.034 3.132 1.00 86.00 121 ALA A O 1
ATOM 931 N N . GLY A 1 122 ? 3.017 -0.849 4.522 1.00 81.56 122 GLY A N 1
ATOM 932 C CA . GLY A 1 122 ? 3.767 -1.942 3.892 1.00 81.56 122 GLY A CA 1
ATOM 933 C C . GLY A 1 122 ? 4.538 -1.545 2.631 1.00 81.56 122 GLY A C 1
ATOM 934 O O . GLY A 1 122 ? 5.059 -2.419 1.954 1.00 81.56 122 GLY A O 1
ATOM 935 N N . VAL A 1 123 ? 4.695 -0.246 2.352 1.00 83.25 123 VAL A N 1
ATOM 936 C CA . VAL A 1 123 ? 5.515 0.250 1.224 1.00 83.25 123 VAL A CA 1
ATOM 937 C C . VAL A 1 123 ? 7.022 0.281 1.514 1.00 83.25 123 VAL A C 1
ATOM 939 O O . VAL A 1 123 ? 7.819 0.505 0.614 1.00 83.25 123 VAL A O 1
ATOM 942 N N . ALA A 1 124 ? 7.446 0.041 2.759 1.00 84.81 124 ALA A N 1
ATOM 943 C CA . ALA A 1 124 ? 8.870 -0.039 3.116 1.00 84.81 124 ALA A CA 1
ATOM 944 C C . ALA A 1 124 ? 9.658 -1.112 2.331 1.00 84.81 124 ALA A C 1
ATOM 946 O O . ALA A 1 124 ? 10.694 -0.766 1.767 1.00 84.81 124 ALA A O 1
ATOM 947 N N . PRO A 1 125 ? 9.213 -2.384 2.251 1.00 89.81 125 PRO A N 1
ATOM 948 C CA . PRO A 1 125 ? 9.873 -3.372 1.394 1.00 89.81 125 PRO A CA 1
ATOM 949 C C . PRO A 1 125 ? 9.855 -2.975 -0.090 1.00 89.81 125 PRO A C 1
ATOM 951 O O . PRO A 1 125 ? 10.827 -3.237 -0.789 1.00 89.81 125 PRO A O 1
ATOM 954 N N . LEU A 1 126 ? 8.806 -2.280 -0.547 1.00 91.31 126 LEU A N 1
ATOM 955 C CA . LEU A 1 126 ? 8.695 -1.808 -1.929 1.00 91.31 126 LEU A CA 1
ATOM 956 C C . LEU A 1 126 ? 9.755 -0.751 -2.277 1.00 91.31 126 LEU A C 1
ATOM 958 O O . LEU A 1 126 ? 10.262 -0.743 -3.394 1.00 91.31 126 LEU A O 1
ATOM 962 N N . LEU A 1 127 ? 10.123 0.122 -1.330 1.00 92.94 127 LEU A N 1
ATOM 963 C CA . LEU A 1 127 ? 11.204 1.095 -1.533 1.00 92.94 127 LEU A CA 1
ATOM 964 C C . LEU A 1 127 ? 12.548 0.396 -1.755 1.00 92.94 127 LEU A C 1
ATOM 966 O O . LEU A 1 127 ? 13.277 0.758 -2.672 1.00 92.94 127 LEU A O 1
ATOM 970 N N . LYS A 1 128 ? 12.848 -0.627 -0.949 1.00 92.31 128 LYS A N 1
ATOM 971 C CA . LYS A 1 128 ? 14.082 -1.406 -1.089 1.00 92.31 128 LYS A CA 1
ATOM 972 C C . LYS A 1 128 ? 14.143 -2.118 -2.443 1.00 92.31 128 LYS A C 1
ATOM 974 O O . LYS A 1 128 ? 15.169 -2.122 -3.110 1.00 92.31 128 LYS A O 1
ATOM 979 N N . GLU A 1 129 ? 13.026 -2.691 -2.873 1.00 92.44 129 GLU A N 1
ATOM 980 C CA . GLU A 1 129 ? 12.935 -3.304 -4.195 1.00 92.44 129 GLU A CA 1
ATOM 981 C C . GLU A 1 129 ? 13.124 -2.279 -5.327 1.00 92.44 129 GLU A C 1
ATOM 983 O O . GLU A 1 129 ? 13.814 -2.554 -6.311 1.00 92.44 129 GLU A O 1
ATOM 988 N N . TYR A 1 130 ? 12.551 -1.080 -5.182 1.00 93.56 130 TYR A N 1
ATOM 989 C CA . TYR A 1 130 ? 12.744 0.012 -6.134 1.00 93.56 130 TYR A CA 1
ATOM 990 C C . TYR A 1 130 ? 14.208 0.463 -6.206 1.00 93.56 130 TYR A C 1
ATOM 992 O O . TYR A 1 130 ? 14.712 0.692 -7.301 1.00 93.56 130 TYR A O 1
ATOM 1000 N N . GLU A 1 131 ? 14.911 0.542 -5.075 1.00 93.88 131 GLU A N 1
ATOM 1001 C CA . GLU A 1 131 ? 16.348 0.844 -5.018 1.00 93.88 131 GLU A CA 1
ATOM 1002 C C . GLU A 1 131 ? 17.184 -0.156 -5.822 1.00 93.88 131 GLU A C 1
ATOM 1004 O O . GLU A 1 131 ? 18.024 0.239 -6.634 1.00 93.88 131 GLU A O 1
ATOM 1009 N N . GLU A 1 132 ? 16.934 -1.451 -5.620 1.00 93.00 132 GLU A N 1
ATOM 1010 C CA . GLU A 1 132 ? 17.625 -2.536 -6.321 1.00 93.00 132 GLU A CA 1
ATOM 1011 C C . GLU A 1 132 ? 17.335 -2.503 -7.830 1.00 93.00 132 GLU A C 1
ATOM 1013 O O . GLU A 1 132 ? 18.245 -2.634 -8.656 1.00 93.00 132 GLU A O 1
ATOM 1018 N N . TRP A 1 133 ? 16.074 -2.276 -8.208 1.00 91.69 133 TRP A N 1
ATOM 1019 C CA . TRP A 1 133 ? 15.686 -2.154 -9.609 1.00 91.69 133 TRP A CA 1
ATOM 1020 C C . TRP A 1 133 ? 16.285 -0.907 -10.270 1.00 91.69 133 TRP A C 1
ATOM 1022 O O . TRP A 1 133 ? 16.880 -1.010 -11.343 1.00 91.69 133 TRP A O 1
ATOM 1032 N N . GLU A 1 134 ? 16.200 0.259 -9.633 1.00 92.25 134 GLU A N 1
ATOM 1033 C CA . GLU A 1 134 ? 16.714 1.513 -10.185 1.00 92.25 134 GLU A CA 1
ATOM 1034 C C . GLU A 1 134 ? 18.245 1.469 -10.322 1.00 92.25 134 GLU A C 1
ATOM 1036 O O . GLU A 1 134 ? 18.785 1.953 -11.318 1.00 92.25 134 GLU A O 1
ATOM 1041 N N . ALA A 1 135 ? 18.949 0.799 -9.399 1.00 91.81 135 ALA A N 1
ATOM 1042 C CA . ALA A 1 135 ? 20.379 0.512 -9.525 1.00 91.81 135 ALA A CA 1
ATOM 1043 C C . ALA A 1 135 ? 20.700 -0.341 -10.763 1.00 91.81 135 ALA A C 1
ATOM 1045 O O . ALA A 1 135 ? 21.682 -0.066 -11.455 1.00 91.81 135 ALA A O 1
ATOM 1046 N N . SER A 1 136 ? 19.855 -1.329 -11.082 1.00 88.25 136 SER A N 1
ATOM 1047 C CA . SER A 1 136 ? 20.030 -2.181 -12.267 1.00 88.25 136 SER A CA 1
ATOM 1048 C C . SER A 1 136 ? 19.795 -1.449 -13.597 1.00 88.25 136 SER A C 1
ATOM 1050 O O . SER A 1 136 ? 20.360 -1.843 -14.616 1.00 88.25 136 SER A O 1
ATOM 1052 N N . VAL A 1 137 ? 18.990 -0.379 -13.595 1.00 88.31 137 VAL A N 1
ATOM 1053 C CA . VAL A 1 137 ? 18.610 0.365 -14.809 1.00 88.31 137 VAL A CA 1
ATOM 1054 C C . VAL A 1 137 ? 19.470 1.615 -15.023 1.00 88.31 137 VAL A C 1
ATOM 1056 O O . VAL A 1 137 ? 19.898 1.876 -16.146 1.00 88.31 137 VAL A O 1
ATOM 1059 N N . SER A 1 138 ? 19.726 2.390 -13.966 1.00 87.88 138 SER A N 1
ATOM 1060 C CA . SER A 1 138 ? 20.371 3.714 -14.037 1.00 87.88 138 SER A CA 1
ATOM 1061 C C . SER A 1 138 ? 21.804 3.749 -13.508 1.00 87.88 138 SER A C 1
ATOM 1063 O O . SER A 1 138 ? 22.472 4.781 -13.626 1.00 87.88 138 SER A O 1
ATOM 1065 N N . GLY A 1 139 ? 22.290 2.662 -12.898 1.00 88.12 139 GLY A N 1
ATOM 1066 C CA . GLY A 1 139 ? 23.647 2.569 -12.363 1.00 88.12 139 GLY A CA 1
ATOM 1067 C C . GLY A 1 139 ? 23.990 3.737 -11.432 1.00 88.12 139 GLY A C 1
ATOM 1068 O O . GLY A 1 139 ? 23.389 3.904 -10.372 1.00 88.12 139 GLY A O 1
ATOM 1069 N N . ALA A 1 140 ? 24.949 4.574 -11.838 1.00 86.88 140 ALA A N 1
ATOM 1070 C CA . ALA A 1 140 ? 25.449 5.689 -11.030 1.00 86.88 140 ALA A CA 1
ATOM 1071 C C . ALA A 1 140 ? 24.382 6.750 -10.680 1.00 86.88 140 ALA A C 1
ATOM 1073 O O . ALA A 1 140 ? 24.457 7.344 -9.606 1.00 86.88 140 ALA A O 1
ATOM 1074 N N . ALA A 1 141 ? 23.377 6.963 -11.539 1.00 89.19 141 ALA A N 1
ATOM 1075 C CA . ALA A 1 141 ? 22.312 7.943 -11.297 1.00 89.19 141 ALA A CA 1
ATOM 1076 C C . ALA A 1 141 ? 21.203 7.422 -10.362 1.00 89.19 141 ALA A C 1
ATOM 1078 O O . ALA A 1 141 ? 20.367 8.197 -9.903 1.00 89.19 141 ALA A O 1
ATOM 1079 N N . ALA A 1 142 ? 21.190 6.124 -10.041 1.00 90.75 142 ALA A N 1
ATOM 1080 C CA . ALA A 1 142 ? 20.101 5.516 -9.279 1.00 90.75 142 ALA A CA 1
ATOM 1081 C C . ALA A 1 142 ? 19.897 6.167 -7.903 1.00 90.75 142 ALA A C 1
ATOM 1083 O O . ALA A 1 142 ? 18.768 6.425 -7.497 1.00 90.75 142 ALA A O 1
ATOM 1084 N N . LYS A 1 143 ? 20.991 6.504 -7.206 1.00 91.69 143 LYS A N 1
ATOM 1085 C CA . LYS A 1 143 ? 20.928 7.095 -5.861 1.00 91.69 143 LYS A CA 1
ATOM 1086 C C . LYS A 1 143 ? 20.213 8.446 -5.836 1.00 91.69 143 LYS A C 1
ATOM 1088 O O . LYS A 1 143 ? 19.443 8.687 -4.913 1.00 91.69 143 LYS A O 1
ATOM 1093 N N . SER A 1 144 ? 20.443 9.313 -6.826 1.00 92.44 144 SER A N 1
ATOM 1094 C CA . SER A 1 144 ? 19.772 10.618 -6.869 1.00 92.44 144 SER A CA 1
ATOM 1095 C C . SER A 1 144 ? 18.289 10.468 -7.200 1.00 92.44 144 SER A C 1
ATOM 1097 O O . SER A 1 144 ? 17.463 11.107 -6.562 1.00 92.44 144 SER A O 1
ATOM 1099 N N . VAL A 1 145 ? 17.946 9.569 -8.129 1.00 91.12 145 VAL A N 1
ATOM 1100 C CA . VAL A 1 145 ? 16.552 9.305 -8.528 1.00 91.12 145 VAL A CA 1
ATOM 1101 C C . VAL A 1 145 ? 15.740 8.702 -7.377 1.00 91.12 145 VAL A C 1
ATOM 1103 O O . VAL A 1 145 ? 14.583 9.060 -7.174 1.00 91.12 145 VAL A O 1
ATOM 1106 N N . VAL A 1 146 ? 16.328 7.787 -6.601 1.00 93.38 146 VAL A N 1
ATOM 1107 C CA . VAL A 1 146 ? 15.673 7.210 -5.417 1.00 93.38 146 VAL A CA 1
ATOM 1108 C C . VAL A 1 146 ? 15.482 8.261 -4.323 1.00 93.38 146 VAL A C 1
ATOM 1110 O O . VAL A 1 146 ? 14.420 8.298 -3.700 1.00 93.38 146 VAL A O 1
ATOM 1113 N N . ALA A 1 147 ? 16.478 9.123 -4.091 1.00 91.94 147 ALA A N 1
ATOM 1114 C CA . ALA A 1 147 ? 16.428 10.120 -3.022 1.00 91.94 147 ALA A CA 1
ATOM 1115 C C . ALA A 1 147 ? 15.217 11.063 -3.142 1.00 91.94 147 ALA A C 1
ATOM 1117 O O . ALA A 1 147 ? 14.636 11.432 -2.125 1.00 91.94 147 ALA A O 1
ATOM 1118 N N . GLU A 1 148 ? 14.771 11.380 -4.363 1.00 88.69 148 GLU A N 1
ATOM 1119 C CA . GLU A 1 148 ? 13.586 12.219 -4.606 1.00 88.69 148 GLU A CA 1
ATOM 1120 C C . GLU A 1 148 ? 12.283 11.642 -4.027 1.00 88.69 148 GLU A C 1
ATOM 1122 O O . GLU A 1 148 ? 11.356 12.391 -3.712 1.00 88.69 148 GLU A O 1
ATOM 1127 N N . VAL A 1 149 ? 12.181 10.314 -3.899 1.00 92.50 149 VAL A N 1
ATOM 1128 C CA . VAL A 1 149 ? 10.964 9.637 -3.424 1.00 92.50 149 VAL A CA 1
ATOM 1129 C C . VAL A 1 149 ? 11.132 8.982 -2.052 1.00 92.50 149 VAL A C 1
ATOM 1131 O O . VAL A 1 149 ? 10.133 8.769 -1.364 1.00 92.50 149 VAL A O 1
ATOM 1134 N N . ALA A 1 150 ? 12.363 8.695 -1.621 1.00 89.88 150 ALA A N 1
ATOM 1135 C CA . ALA A 1 150 ? 12.650 7.949 -0.396 1.00 89.88 150 ALA A CA 1
ATOM 1136 C C . ALA A 1 150 ? 12.080 8.611 0.872 1.00 89.88 150 ALA A C 1
ATOM 1138 O O . ALA A 1 150 ? 11.387 7.948 1.649 1.00 89.88 150 ALA A O 1
ATOM 1139 N N . ASP A 1 151 ? 12.296 9.916 1.058 1.00 88.56 151 ASP A N 1
ATOM 1140 C CA . ASP A 1 151 ? 11.799 10.641 2.238 1.00 88.56 151 ASP A CA 1
ATOM 1141 C C . ASP A 1 151 ? 10.265 10.632 2.289 1.00 88.56 151 ASP A C 1
ATOM 1143 O O . ASP A 1 151 ? 9.646 10.329 3.316 1.00 88.56 151 ASP A O 1
ATOM 1147 N N . LEU A 1 152 ? 9.631 10.884 1.142 1.00 88.00 152 LEU A N 1
ATOM 1148 C CA . LEU A 1 152 ? 8.177 10.885 1.022 1.00 88.00 152 LEU A CA 1
ATOM 1149 C C . LEU A 1 152 ? 7.583 9.482 1.216 1.00 88.00 152 LEU A C 1
ATOM 1151 O O . LEU A 1 152 ? 6.505 9.351 1.801 1.00 88.00 152 LEU A O 1
ATOM 1155 N N . ALA A 1 153 ? 8.289 8.433 0.792 1.00 88.75 153 ALA A N 1
ATOM 1156 C CA . ALA A 1 153 ? 7.899 7.047 1.021 1.00 88.75 153 ALA A CA 1
ATOM 1157 C C . ALA A 1 153 ? 7.897 6.695 2.515 1.00 88.75 153 ALA A C 1
ATOM 1159 O O . ALA A 1 153 ? 6.962 6.055 3.006 1.00 88.75 153 ALA A O 1
ATOM 1160 N N . GLN A 1 154 ? 8.907 7.144 3.268 1.00 87.50 154 GLN A N 1
ATOM 1161 C CA . GLN A 1 154 ? 8.973 6.922 4.714 1.00 87.50 154 GLN A CA 1
ATOM 1162 C C . GLN A 1 154 ? 7.820 7.615 5.449 1.00 87.50 154 GLN A C 1
ATOM 1164 O O . GLN A 1 154 ? 7.164 6.998 6.299 1.00 87.50 154 GLN A O 1
ATOM 1169 N N . VAL A 1 155 ? 7.537 8.874 5.097 1.00 88.88 155 VAL A N 1
ATOM 1170 C CA . VAL A 1 155 ? 6.408 9.640 5.649 1.00 88.88 155 VAL A CA 1
ATOM 1171 C C . VAL A 1 155 ? 5.078 8.964 5.307 1.00 88.88 155 VAL A C 1
ATOM 1173 O O . VAL A 1 155 ? 4.254 8.737 6.196 1.00 88.88 155 VAL A O 1
ATOM 1176 N N . SER A 1 156 ? 4.896 8.567 4.047 1.00 86.75 156 SER A N 1
ATOM 1177 C CA . SER A 1 156 ? 3.691 7.890 3.554 1.00 86.75 156 SER A CA 1
ATOM 1178 C C . SER A 1 156 ? 3.444 6.560 4.266 1.00 86.75 156 SER A C 1
ATOM 1180 O O . SER A 1 156 ? 2.335 6.309 4.737 1.00 86.75 156 SER A O 1
ATOM 1182 N N . ASN A 1 157 ? 4.480 5.734 4.435 1.00 87.69 157 ASN A N 1
ATOM 1183 C CA . ASN A 1 157 ? 4.380 4.463 5.152 1.00 87.69 157 ASN A CA 1
ATOM 1184 C C . ASN A 1 157 ? 3.987 4.659 6.622 1.00 87.69 157 ASN A C 1
ATOM 1186 O O . ASN A 1 157 ? 3.161 3.919 7.163 1.00 87.69 157 ASN A O 1
ATOM 1190 N N . ARG A 1 158 ? 4.580 5.662 7.285 1.00 87.88 158 ARG A N 1
ATOM 1191 C CA . ARG A 1 158 ? 4.239 6.009 8.670 1.00 87.88 158 ARG A CA 1
ATOM 1192 C C . ARG A 1 158 ? 2.775 6.436 8.769 1.00 87.88 158 ARG A C 1
ATOM 1194 O O . ARG A 1 158 ? 2.062 5.933 9.635 1.00 87.88 158 ARG A O 1
ATOM 1201 N N . ALA A 1 159 ? 2.321 7.303 7.867 1.00 88.12 159 ALA A N 1
ATOM 1202 C CA . ALA A 1 159 ? 0.935 7.756 7.816 1.00 88.12 159 ALA A CA 1
ATOM 1203 C C . ALA A 1 159 ? -0.048 6.596 7.571 1.00 88.12 159 ALA A C 1
ATOM 1205 O O . ALA A 1 159 ? -1.060 6.493 8.268 1.00 88.12 159 ALA A O 1
ATOM 1206 N N . GLY A 1 160 ? 0.269 5.688 6.642 1.00 86.06 160 GLY A N 1
ATOM 1207 C CA . GLY A 1 160 ? -0.537 4.500 6.354 1.00 86.06 160 GLY A CA 1
ATOM 1208 C C . GLY A 1 160 ? -0.666 3.568 7.560 1.00 86.06 160 GLY A C 1
ATOM 1209 O O . GLY A 1 160 ? -1.777 3.218 7.960 1.00 86.06 160 GLY A O 1
ATOM 1210 N N . ARG A 1 161 ? 0.455 3.235 8.214 1.00 87.56 161 ARG A N 1
ATOM 1211 C CA . ARG A 1 161 ? 0.466 2.422 9.445 1.00 87.56 161 ARG A CA 1
ATOM 1212 C C . ARG A 1 161 ? -0.344 3.058 10.571 1.00 87.56 161 ARG A C 1
ATOM 1214 O O . ARG A 1 161 ? -1.111 2.370 11.240 1.00 87.56 161 ARG A O 1
ATOM 1221 N N . GLU A 1 162 ? -0.215 4.368 10.749 1.00 88.31 162 GLU A N 1
ATOM 1222 C CA . GLU A 1 162 ? -0.943 5.099 11.784 1.00 88.31 162 GLU A CA 1
ATOM 1223 C C . GLU A 1 162 ? -2.459 5.115 11.525 1.00 88.31 162 GLU A C 1
ATOM 1225 O O . GLU A 1 162 ? -3.252 5.018 12.464 1.00 88.31 162 GLU A O 1
ATOM 1230 N N . ARG A 1 163 ? -2.888 5.176 10.256 1.00 86.31 163 ARG A N 1
ATOM 1231 C CA . ARG A 1 163 ? -4.306 5.039 9.886 1.00 86.31 163 ARG A CA 1
ATOM 1232 C C . ARG A 1 163 ? -4.854 3.662 10.261 1.00 86.31 163 ARG A C 1
ATOM 1234 O O . ARG A 1 163 ? -5.899 3.619 10.903 1.00 86.31 163 ARG A O 1
ATOM 1241 N N . ILE A 1 164 ? -4.139 2.575 9.950 1.00 84.44 164 ILE A N 1
ATOM 1242 C CA . ILE A 1 164 ? -4.543 1.213 10.359 1.00 84.44 164 ILE A CA 1
ATOM 1243 C C . ILE A 1 164 ? -4.626 1.120 11.884 1.00 84.44 164 ILE A C 1
ATOM 1245 O O . ILE A 1 164 ? -5.643 0.691 12.426 1.00 84.44 164 ILE A O 1
ATOM 1249 N N . ALA A 1 165 ? -3.592 1.581 12.590 1.00 85.94 165 ALA A N 1
ATOM 1250 C CA . ALA A 1 165 ? -3.560 1.553 14.049 1.00 85.94 165 ALA A CA 1
ATOM 1251 C C . ALA A 1 165 ? -4.726 2.340 14.669 1.00 85.94 165 ALA A C 1
ATOM 1253 O O . ALA A 1 165 ? -5.296 1.928 15.680 1.00 85.94 165 ALA A O 1
ATOM 1254 N N . ARG A 1 166 ? -5.124 3.465 14.061 1.00 83.62 166 ARG A N 1
ATOM 1255 C CA . ARG A 1 166 ? -6.293 4.237 14.496 1.00 83.62 166 ARG A CA 1
ATOM 1256 C C . ARG A 1 166 ? -7.585 3.443 14.340 1.00 83.62 166 ARG A C 1
ATOM 1258 O O . ARG A 1 166 ? -8.345 3.419 15.303 1.00 83.62 166 ARG A O 1
ATOM 1265 N N . THR A 1 167 ? -7.790 2.777 13.205 1.00 79.38 167 THR A N 1
ATOM 1266 C CA . THR A 1 167 ? -8.969 1.930 12.961 1.00 79.38 167 THR A CA 1
ATOM 1267 C C . THR A 1 167 ? -9.045 0.766 13.951 1.00 79.38 167 THR A C 1
ATOM 1269 O O . THR A 1 167 ? -10.098 0.508 14.530 1.00 79.38 167 THR A O 1
ATOM 1272 N N . VAL A 1 168 ? -7.916 0.107 14.233 1.00 80.44 168 VAL A N 1
ATOM 1273 C CA . VAL A 1 168 ? -7.851 -0.975 15.232 1.00 80.44 168 VAL A CA 1
ATOM 1274 C C . VAL A 1 168 ? -8.188 -0.451 16.630 1.00 80.44 168 VAL A C 1
ATOM 1276 O O . VAL A 1 168 ? -8.994 -1.045 17.344 1.00 80.44 168 VAL A O 1
ATOM 1279 N N . ARG A 1 169 ? -7.635 0.705 17.021 1.00 80.56 169 ARG A N 1
ATOM 1280 C CA . ARG A 1 169 ? -7.945 1.328 18.319 1.00 80.56 169 ARG A CA 1
ATOM 1281 C C . ARG A 1 169 ? -9.403 1.761 18.424 1.00 80.56 169 ARG A C 1
ATOM 1283 O O . ARG A 1 169 ? -9.976 1.624 19.500 1.00 80.56 169 ARG A O 1
ATOM 1290 N N . SER A 1 170 ? -10.007 2.294 17.361 1.00 72.25 170 SER A N 1
ATOM 1291 C CA . SER A 1 170 ? -11.428 2.656 17.385 1.00 72.25 170 SER A CA 1
ATOM 1292 C C . SER A 1 170 ? -12.324 1.427 17.494 1.00 72.25 170 SER A C 1
ATOM 1294 O O . SER A 1 170 ? -13.271 1.465 18.271 1.00 72.25 170 SER A O 1
ATOM 1296 N N . ALA A 1 171 ? -11.997 0.330 16.803 1.00 71.44 171 ALA A N 1
ATOM 1297 C CA . ALA A 1 171 ? -12.725 -0.933 16.929 1.00 71.44 171 ALA A CA 1
ATOM 1298 C C . ALA A 1 171 ? -12.628 -1.497 18.357 1.00 71.44 171 ALA A C 1
ATOM 1300 O O . ALA A 1 171 ? -13.645 -1.823 18.966 1.00 71.44 171 ALA A O 1
ATOM 1301 N N . ALA A 1 172 ? -11.424 -1.503 18.943 1.00 68.88 172 ALA A N 1
ATOM 1302 C CA . ALA A 1 172 ? -11.222 -1.924 20.327 1.00 68.88 172 ALA A CA 1
ATOM 1303 C C . ALA A 1 172 ? -12.016 -1.053 21.315 1.00 68.88 172 ALA A C 1
ATOM 1305 O O . ALA A 1 172 ? -12.710 -1.579 22.180 1.00 68.88 172 ALA A O 1
ATOM 1306 N N . ARG A 1 173 ? -11.982 0.281 21.165 1.00 69.50 173 ARG A N 1
ATOM 1307 C CA . ARG A 1 173 ? -12.790 1.189 21.999 1.00 69.50 173 ARG A CA 1
ATOM 1308 C C . ARG A 1 173 ? -14.288 0.968 21.821 1.00 69.50 173 ARG A C 1
ATOM 1310 O O . ARG A 1 173 ? -14.996 1.031 22.813 1.00 69.50 173 ARG A O 1
ATOM 1317 N N . GLY A 1 174 ? -14.762 0.703 20.605 1.00 65.75 174 GLY A N 1
ATOM 1318 C CA . GLY A 1 174 ? -16.165 0.371 20.347 1.00 65.75 174 GLY A CA 1
ATOM 1319 C C . GLY A 1 174 ? -16.599 -0.893 21.090 1.00 65.75 174 GLY A C 1
ATOM 1320 O O . GLY A 1 174 ? -17.613 -0.877 21.784 1.00 65.75 174 GLY A O 1
ATOM 1321 N N . HIS A 1 175 ? -15.785 -1.953 21.041 1.00 61.84 175 HIS A N 1
ATOM 1322 C CA . HIS A 1 175 ? -16.030 -3.180 21.807 1.00 61.84 175 HIS A CA 1
ATOM 1323 C C . HIS A 1 175 ? -16.006 -2.934 23.322 1.00 61.84 175 HIS A C 1
ATOM 1325 O O . HIS A 1 175 ? -16.893 -3.403 24.034 1.00 61.84 175 HIS A O 1
ATOM 1331 N N . HIS A 1 176 ? -15.042 -2.153 23.823 1.00 57.50 176 HIS A N 1
ATOM 1332 C CA . HIS A 1 176 ? -14.999 -1.773 25.238 1.00 57.50 176 HIS A CA 1
ATOM 1333 C C . HIS A 1 176 ? -16.216 -0.941 25.649 1.00 57.50 176 HIS A C 1
ATOM 1335 O O . HIS A 1 176 ? -16.786 -1.189 26.706 1.00 57.50 176 HIS A O 1
ATOM 1341 N N . GLN A 1 177 ? -16.641 0.010 24.817 1.00 60.34 177 GLN A N 1
ATOM 1342 C CA . GLN A 1 177 ? -17.788 0.863 25.105 1.00 60.34 177 GLN A CA 1
ATOM 1343 C C . GLN A 1 177 ? -19.082 0.050 25.157 1.00 60.34 177 GLN A C 1
ATOM 1345 O O . GLN A 1 177 ? -19.852 0.238 26.091 1.00 60.34 177 GLN A O 1
ATOM 1350 N N . CYS A 1 178 ? -19.278 -0.889 24.224 1.00 58.19 178 CYS A N 1
ATOM 1351 C CA . CYS A 1 178 ? -20.430 -1.793 24.216 1.00 58.19 178 CYS A CA 1
ATOM 1352 C C . CYS A 1 178 ? -20.463 -2.698 25.458 1.00 58.19 178 CYS A C 1
ATOM 1354 O O . CYS A 1 178 ? -21.523 -2.902 26.048 1.00 58.19 178 CYS A O 1
ATOM 1356 N N . ALA A 1 179 ? -19.305 -3.216 25.884 1.00 57.16 179 ALA A N 1
ATOM 1357 C CA . ALA A 1 179 ? -19.197 -4.013 27.104 1.00 57.16 179 ALA A CA 1
ATOM 1358 C C . ALA A 1 179 ? -19.495 -3.179 28.361 1.00 57.16 179 ALA A C 1
ATOM 1360 O O . ALA A 1 179 ? -20.182 -3.652 29.263 1.00 57.16 179 ALA A O 1
ATOM 1361 N N . ILE A 1 180 ? -19.027 -1.927 28.411 1.00 64.69 180 ILE A N 1
ATOM 1362 C CA . ILE A 1 180 ? -19.320 -0.998 29.510 1.00 64.69 180 ILE A CA 1
ATOM 1363 C C . ILE A 1 180 ? -20.816 -0.687 29.572 1.00 64.69 180 ILE A C 1
ATOM 1365 O O . ILE A 1 180 ? -21.388 -0.803 30.652 1.00 64.69 180 ILE A O 1
ATOM 1369 N N . THR A 1 181 ? -21.463 -0.337 28.454 1.00 63.06 181 TH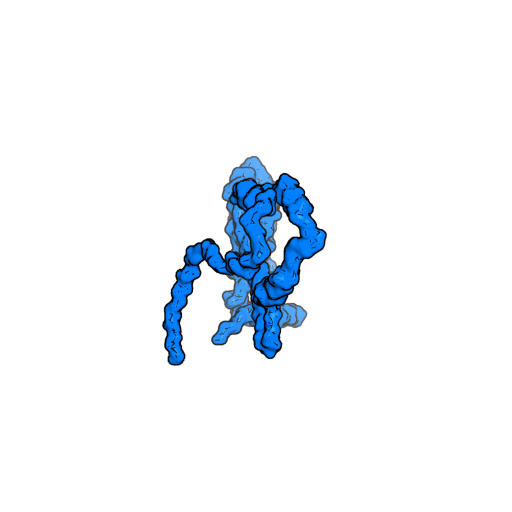R A N 1
ATOM 1370 C CA . THR A 1 181 ? -22.913 -0.078 28.442 1.00 63.06 181 THR A CA 1
ATOM 1371 C C . THR A 1 181 ? -23.706 -1.313 28.842 1.00 63.06 181 THR A C 1
ATOM 1373 O O . THR A 1 181 ? -24.608 -1.196 29.658 1.00 63.06 181 THR A O 1
ATOM 1376 N N . HIS A 1 182 ? -23.321 -2.502 28.374 1.00 61.31 182 HIS A N 1
ATOM 1377 C CA . HIS A 1 182 ? -24.005 -3.738 28.751 1.00 61.31 182 HIS A CA 1
ATOM 1378 C C . HIS A 1 182 ? -23.884 -4.043 30.255 1.00 61.31 182 HIS A C 1
ATOM 1380 O O . HIS A 1 182 ? -24.871 -4.367 30.911 1.00 61.31 182 HIS A O 1
ATOM 1386 N N . VAL A 1 183 ? -22.690 -3.875 30.837 1.00 62.88 183 VAL A N 1
ATOM 1387 C CA . VAL A 1 183 ? -22.484 -4.027 32.288 1.00 62.88 183 VAL A CA 1
ATOM 1388 C C . VAL A 1 183 ? -23.251 -2.955 33.070 1.00 62.88 183 VAL A C 1
ATOM 1390 O O . VAL A 1 183 ? -23.810 -3.260 34.119 1.00 62.88 183 VAL A O 1
ATOM 1393 N N . GLN A 1 184 ? -23.314 -1.718 32.571 1.00 62.28 184 GLN A N 1
ATOM 1394 C CA . GLN A 1 184 ? -24.073 -0.627 33.192 1.00 62.28 184 GLN A CA 1
ATOM 1395 C C . GLN A 1 184 ? -25.596 -0.821 33.105 1.00 62.28 184 GLN A C 1
ATOM 1397 O O . GLN A 1 184 ? -26.304 -0.423 34.025 1.00 62.28 184 GLN A O 1
ATOM 1402 N N . GLU A 1 185 ? -26.109 -1.435 32.041 1.00 62.25 185 GLU A N 1
ATOM 1403 C CA . GLU A 1 185 ? -27.531 -1.772 31.894 1.00 62.25 185 GLU A CA 1
ATOM 1404 C C . GLU A 1 185 ? -27.934 -2.898 32.846 1.00 62.25 185 GLU A C 1
ATOM 1406 O O . GLU A 1 185 ? -28.849 -2.715 33.646 1.00 62.25 185 GLU A O 1
ATOM 1411 N N . ILE A 1 186 ? -27.176 -4.004 32.870 1.00 60.84 186 ILE A N 1
ATOM 1412 C CA . ILE A 1 186 ? -27.373 -5.090 33.850 1.00 60.84 186 ILE A CA 1
ATOM 1413 C C . ILE A 1 186 ? -27.322 -4.538 35.279 1.00 60.84 186 ILE A C 1
ATOM 1415 O O . ILE A 1 186 ? -28.083 -4.960 36.151 1.00 60.84 186 ILE A O 1
ATOM 1419 N N . ALA A 1 187 ? -26.424 -3.584 35.516 1.00 59.28 187 ALA A N 1
ATOM 1420 C CA . ALA A 1 187 ? -26.273 -2.944 36.803 1.00 59.28 187 ALA A CA 1
ATOM 1421 C C . ALA A 1 187 ? -27.475 -2.099 37.220 1.00 59.28 187 ALA A C 1
ATOM 1423 O O . ALA A 1 187 ? -27.924 -2.172 38.364 1.00 59.28 187 ALA A O 1
ATOM 1424 N N . ARG A 1 188 ? -27.990 -1.300 36.282 1.00 62.44 188 ARG A N 1
ATOM 1425 C CA . ARG A 1 188 ? -29.169 -0.459 36.479 1.00 62.44 188 ARG A CA 1
ATOM 1426 C C . ARG A 1 188 ? -30.394 -1.302 36.815 1.00 62.44 188 ARG A C 1
ATOM 1428 O O . ARG A 1 188 ? -31.145 -0.924 37.708 1.00 62.44 188 ARG A O 1
ATOM 1435 N N . ASP A 1 189 ? -30.540 -2.449 36.159 1.00 64.62 189 ASP A N 1
ATOM 1436 C CA . ASP A 1 189 ? -31.650 -3.375 36.389 1.00 64.62 189 ASP A CA 1
ATOM 1437 C C . ASP A 1 189 ? -31.546 -4.107 37.736 1.00 64.62 189 ASP A C 1
ATOM 1439 O O . ASP A 1 189 ? -32.564 -4.455 38.332 1.00 64.62 189 ASP A O 1
ATOM 1443 N N . ARG A 1 190 ? -30.326 -4.324 38.246 1.00 68.50 190 ARG A N 1
ATOM 1444 C CA . ARG A 1 190 ? -30.080 -4.998 39.535 1.00 68.50 190 ARG A CA 1
ATOM 1445 C C . ARG A 1 190 ? -29.952 -4.049 40.729 1.00 68.50 190 ARG A C 1
ATOM 1447 O O . ARG A 1 190 ? -29.886 -4.522 41.858 1.00 68.50 190 ARG A O 1
ATOM 1454 N N . GLY A 1 191 ? -29.918 -2.734 40.505 1.00 68.69 191 GLY A N 1
ATOM 1455 C CA . GLY A 1 191 ? -29.771 -1.724 41.562 1.00 68.69 191 GLY A CA 1
ATOM 1456 C C . GLY A 1 191 ? -28.421 -1.754 42.292 1.00 68.69 191 GLY A C 1
ATOM 1457 O O . GLY A 1 191 ? -28.246 -1.078 43.302 1.00 68.69 191 GLY A O 1
ATOM 1458 N N . GLU A 1 192 ? -27.458 -2.525 41.799 1.00 70.62 192 GLU A N 1
ATOM 1459 C CA . GLU A 1 192 ? -26.137 -2.664 42.399 1.00 70.62 192 GLU A CA 1
ATOM 1460 C C . GLU A 1 192 ? -25.165 -1.660 41.749 1.00 70.62 192 GLU A C 1
ATOM 1462 O O . GLU A 1 192 ? -25.222 -1.369 40.553 1.00 70.62 192 GLU A O 1
ATOM 1467 N N . LEU A 1 193 ? -24.254 -1.085 42.535 1.00 70.94 193 LEU A N 1
ATOM 1468 C CA . LEU A 1 193 ? -23.184 -0.236 42.006 1.00 70.94 193 LEU A CA 1
ATOM 1469 C C . LEU A 1 193 ? -22.035 -1.124 41.510 1.00 70.94 193 LEU A C 1
ATOM 1471 O O . LEU A 1 193 ? -21.652 -2.077 42.187 1.00 70.94 193 LEU A O 1
ATOM 1475 N N . TYR A 1 194 ? -21.413 -0.782 40.376 1.00 66.81 194 TYR A N 1
ATOM 1476 C CA . TYR A 1 194 ? -20.251 -1.506 39.830 1.00 66.81 194 TYR A CA 1
ATOM 1477 C C . TYR A 1 194 ? -19.146 -0.539 39.379 1.00 66.81 194 TYR A C 1
ATOM 1479 O O . TYR A 1 194 ? -19.367 0.661 39.195 1.00 66.81 194 TYR A O 1
ATOM 1487 N N . GLY A 1 195 ? -17.925 -1.061 39.217 1.00 73.50 195 GLY A N 1
ATOM 1488 C CA . GLY A 1 195 ? -16.768 -0.297 38.740 1.00 73.50 195 GLY A CA 1
ATOM 1489 C C . GLY A 1 195 ? -16.389 0.883 39.644 1.00 73.50 195 GLY A C 1
ATOM 1490 O O . GLY A 1 195 ? -16.450 0.790 40.870 1.00 73.50 195 GLY A O 1
ATOM 1491 N N . GLY A 1 196 ? -15.997 2.010 39.038 1.00 67.81 196 GLY A N 1
ATOM 1492 C CA . GLY A 1 196 ? -15.522 3.198 39.761 1.00 67.81 196 GLY A CA 1
ATOM 1493 C C . GLY A 1 196 ? -16.536 3.788 40.750 1.00 67.81 196 GLY A C 1
ATOM 1494 O O . GLY A 1 196 ? -16.134 4.292 41.794 1.00 67.81 196 GLY A O 1
ATOM 1495 N N . ALA A 1 197 ? -17.839 3.668 40.475 1.00 70.25 197 ALA A N 1
ATOM 1496 C CA . ALA A 1 197 ? -18.893 4.113 41.387 1.00 70.25 197 ALA A CA 1
ATOM 1497 C C . ALA A 1 197 ? -18.979 3.232 42.648 1.00 70.25 197 ALA A C 1
ATOM 1499 O O . ALA A 1 197 ? -19.090 3.764 43.750 1.00 70.25 197 ALA A O 1
ATOM 1500 N N . ARG A 1 198 ? -18.841 1.903 42.508 1.00 74.94 198 ARG A N 1
ATOM 1501 C CA . ARG A 1 198 ? -18.777 0.973 43.652 1.00 74.94 198 ARG A CA 1
ATOM 1502 C C . ARG A 1 198 ? -17.538 1.212 44.500 1.00 74.94 198 ARG A C 1
ATOM 1504 O O . ARG A 1 198 ? -17.638 1.254 45.716 1.00 74.94 198 ARG A O 1
ATOM 1511 N N . ILE A 1 199 ? -16.386 1.407 43.857 1.00 72.94 199 ILE A N 1
ATOM 1512 C CA . ILE A 1 199 ? -15.131 1.716 44.554 1.00 72.94 199 ILE A CA 1
ATOM 1513 C C . ILE A 1 199 ? -15.280 3.023 45.340 1.00 72.94 199 ILE A C 1
ATOM 1515 O O . ILE A 1 199 ? -14.894 3.091 46.501 1.00 72.94 199 ILE A O 1
ATOM 1519 N N . ASN A 1 200 ? -15.886 4.051 44.741 1.00 72.69 200 ASN A N 1
ATOM 1520 C CA . ASN A 1 200 ? -16.123 5.321 45.421 1.00 72.69 200 ASN A CA 1
ATOM 1521 C C . ASN A 1 200 ? -17.084 5.174 46.612 1.00 72.69 200 ASN A C 1
ATOM 1523 O O . ASN A 1 200 ? -16.807 5.726 47.671 1.00 72.69 200 ASN A O 1
ATOM 1527 N N . HIS A 1 201 ? -18.162 4.398 46.462 1.00 75.62 201 HIS A N 1
ATOM 1528 C CA . HIS A 1 201 ? -19.088 4.090 47.552 1.00 75.62 201 HIS A CA 1
ATOM 1529 C C . HIS A 1 201 ? -18.390 3.350 48.699 1.00 75.62 201 HIS A C 1
ATOM 1531 O O . HIS A 1 201 ? -18.483 3.787 49.842 1.00 75.62 201 HIS A O 1
ATOM 1537 N N . LEU A 1 202 ? -17.603 2.317 48.381 1.00 74.19 202 LEU A N 1
ATOM 1538 C CA . LEU A 1 202 ? -16.806 1.570 49.353 1.00 74.19 202 LEU A CA 1
ATOM 1539 C C . LEU A 1 202 ? -15.862 2.502 50.127 1.00 74.19 202 LEU A C 1
ATOM 1541 O O . LEU A 1 202 ? -15.814 2.462 51.347 1.00 74.19 202 LEU A O 1
ATOM 1545 N N . PHE A 1 203 ? -15.148 3.394 49.432 1.00 69.88 203 PHE A N 1
ATOM 1546 C CA . PHE A 1 203 ? -14.215 4.325 50.074 1.00 69.88 203 PHE A CA 1
ATOM 1547 C C . PHE A 1 203 ? -14.893 5.430 50.889 1.00 69.88 203 PHE A C 1
ATOM 1549 O O . PHE A 1 203 ? -14.329 5.883 51.882 1.00 69.88 203 PHE A O 1
ATOM 1556 N N . ARG A 1 204 ? -16.052 5.926 50.447 1.00 68.88 204 ARG A N 1
ATOM 1557 C CA . ARG A 1 204 ? -16.711 7.075 51.084 1.00 68.88 204 ARG A CA 1
ATOM 1558 C C . ARG A 1 204 ? -17.684 6.701 52.184 1.00 68.88 204 ARG A C 1
ATOM 1560 O O . ARG A 1 204 ? -17.896 7.527 53.061 1.00 68.88 204 ARG A O 1
ATOM 1567 N N . VAL A 1 205 ? -18.311 5.537 52.087 1.00 69.38 205 VAL A N 1
ATOM 1568 C CA . VAL A 1 205 ? -19.392 5.130 52.986 1.00 69.38 205 VAL A CA 1
ATOM 1569 C C . VAL A 1 205 ? -18.885 4.050 53.928 1.00 69.38 205 VAL A C 1
ATOM 1571 O O . VAL A 1 205 ? -18.835 4.277 55.125 1.00 69.38 205 VAL A O 1
ATOM 1574 N N . GLU A 1 206 ? -18.408 2.922 53.400 1.00 69.56 206 GLU A N 1
ATOM 1575 C CA . GLU A 1 206 ? -17.988 1.798 54.249 1.00 69.56 206 GLU A CA 1
ATOM 1576 C C . GLU A 1 206 ? -16.634 2.055 54.929 1.00 69.56 206 GLU A C 1
ATOM 1578 O O . GLU A 1 206 ? -16.495 1.928 56.141 1.00 69.56 206 GLU A O 1
ATOM 1583 N N . TYR A 1 207 ? -15.623 2.465 54.162 1.00 72.62 207 TYR A N 1
ATOM 1584 C CA . TYR A 1 207 ? -14.263 2.648 54.670 1.00 72.62 207 TYR A CA 1
ATOM 1585 C C . TYR A 1 207 ? -14.138 3.857 55.600 1.00 72.62 207 TYR A C 1
ATOM 1587 O O . TYR A 1 207 ? -13.356 3.823 56.543 1.00 72.62 207 TYR A O 1
ATOM 1595 N N . PHE A 1 208 ? -14.887 4.932 55.337 1.00 70.81 208 PHE A N 1
ATOM 1596 C CA . PHE A 1 208 ? -14.826 6.153 56.139 1.00 70.81 208 PHE A CA 1
ATOM 1597 C C . PHE A 1 208 ? -15.433 5.957 57.530 1.00 70.81 208 PHE A C 1
ATOM 1599 O O . PHE A 1 208 ? -14.828 6.396 58.506 1.00 70.81 208 PHE A O 1
ATOM 1606 N N . ASP A 1 209 ? -16.569 5.264 57.624 1.00 71.50 209 ASP A N 1
ATOM 1607 C CA . ASP A 1 209 ? -17.204 4.950 58.907 1.00 71.50 209 ASP A CA 1
ATOM 1608 C C . ASP A 1 209 ? -16.320 4.017 59.744 1.00 71.50 209 ASP A C 1
ATOM 1610 O O . ASP A 1 209 ? -16.113 4.258 60.935 1.00 71.50 209 ASP A O 1
ATOM 1614 N N . GLU A 1 210 ? -15.708 3.010 59.115 1.00 73.56 210 GLU A N 1
ATOM 1615 C CA . GLU A 1 210 ? -14.780 2.115 59.808 1.00 73.56 210 GLU A CA 1
ATOM 1616 C C . GLU A 1 210 ? -13.532 2.872 60.291 1.00 73.56 210 GLU A C 1
ATOM 1618 O O . GLU A 1 210 ? -13.107 2.711 61.433 1.00 73.56 210 GLU A O 1
ATOM 1623 N N . LEU A 1 211 ? -12.980 3.778 59.473 1.00 75.00 211 LEU A N 1
ATOM 1624 C CA . LEU A 1 211 ? -11.833 4.607 59.861 1.00 75.00 211 LEU A CA 1
ATOM 1625 C C . LEU A 1 211 ? -12.126 5.573 61.002 1.00 75.00 211 LEU A C 1
ATOM 1627 O O . LEU A 1 211 ? -11.218 5.863 61.776 1.00 75.00 211 LEU A O 1
ATOM 1631 N N . GLN A 1 212 ? -13.350 6.091 61.105 1.00 73.62 212 GLN A N 1
ATOM 1632 C CA . GLN A 1 212 ? -13.729 6.937 62.238 1.00 73.62 212 GLN A CA 1
ATOM 1633 C C . GLN A 1 212 ? -13.773 6.159 63.554 1.00 73.62 212 GLN A C 1
ATOM 1635 O O . GLN A 1 212 ? -13.548 6.745 64.612 1.00 73.62 212 GLN A O 1
ATOM 1640 N N . ASN A 1 213 ? -14.043 4.855 63.487 1.00 80.06 213 ASN A N 1
ATOM 1641 C CA . ASN A 1 213 ? -14.108 3.983 64.655 1.00 80.06 213 ASN A CA 1
ATOM 1642 C C . ASN A 1 213 ? -12.746 3.390 65.045 1.00 80.06 213 ASN A C 1
ATOM 1644 O O . ASN A 1 213 ? -12.603 2.865 66.150 1.00 80.06 213 ASN A O 1
ATOM 1648 N N . VAL A 1 214 ? -11.735 3.488 64.178 1.00 80.12 214 VAL A N 1
ATOM 1649 C CA . VAL A 1 214 ? -10.367 3.077 64.500 1.00 80.12 214 VAL A CA 1
ATOM 1650 C C . VAL A 1 214 ? -9.666 4.200 65.260 1.00 80.12 214 VAL A C 1
ATOM 1652 O O . VAL A 1 214 ? -9.339 5.250 64.707 1.00 80.12 214 VAL A O 1
ATOM 1655 N N . ASP A 1 215 ? -9.384 3.960 66.540 1.00 77.56 215 ASP A N 1
ATOM 1656 C CA . ASP A 1 215 ? -8.506 4.832 67.316 1.00 77.56 215 ASP A CA 1
ATOM 1657 C C . ASP A 1 215 ? -7.066 4.709 66.794 1.00 77.56 215 ASP A C 1
ATOM 1659 O O . ASP A 1 215 ? -6.378 3.708 67.004 1.00 77.56 215 ASP A O 1
ATOM 1663 N N . ALA A 1 216 ? -6.615 5.755 66.098 1.00 68.38 216 ALA A N 1
ATOM 1664 C CA . ALA A 1 216 ? -5.294 5.834 65.481 1.00 68.38 216 ALA A CA 1
ATOM 1665 C C . ALA A 1 216 ? -4.132 5.740 66.488 1.00 68.38 216 ALA A C 1
ATOM 1667 O O . ALA A 1 216 ? -3.002 5.466 66.083 1.00 68.38 216 ALA A O 1
ATOM 1668 N N . CYS A 1 217 ? -4.397 5.966 67.778 1.00 71.56 217 CYS A N 1
ATOM 1669 C CA . CYS A 1 217 ? -3.401 5.929 68.846 1.00 71.56 217 CYS A CA 1
ATOM 1670 C C . CYS A 1 217 ? -3.630 4.776 69.836 1.00 71.56 217 CYS A C 1
ATOM 1672 O O . CYS A 1 217 ? -2.958 4.722 70.870 1.00 71.56 217 CYS A O 1
ATOM 1674 N N . ALA A 1 218 ? -4.543 3.846 69.535 1.00 78.12 218 ALA A N 1
ATOM 1675 C CA . ALA A 1 218 ? -4.829 2.720 70.413 1.00 78.12 218 ALA A CA 1
ATOM 1676 C C . ALA A 1 218 ? -3.557 1.902 70.696 1.00 78.12 218 ALA A C 1
ATOM 1678 O O . ALA A 1 218 ? -2.915 1.377 69.788 1.00 78.12 218 ALA A O 1
ATOM 1679 N N . GLY A 1 219 ? -3.200 1.779 71.978 1.00 77.75 219 GLY A N 1
ATOM 1680 C CA . GLY A 1 219 ? -2.041 1.000 72.428 1.00 77.75 219 GLY A CA 1
ATOM 1681 C C . GLY A 1 219 ? -0.688 1.715 72.344 1.00 77.75 219 GLY A C 1
ATOM 1682 O O . GLY A 1 219 ? 0.325 1.091 72.654 1.00 77.75 219 GLY A O 1
ATOM 1683 N N . LEU A 1 220 ? -0.648 3.000 71.973 1.00 79.62 220 LEU A N 1
ATOM 1684 C CA . LEU A 1 220 ? 0.573 3.809 71.976 1.00 79.62 220 LEU A CA 1
ATOM 1685 C C . LEU A 1 220 ? 0.613 4.735 73.192 1.00 79.62 220 LEU A C 1
ATOM 1687 O O . LEU A 1 220 ? -0.382 5.373 73.535 1.00 79.62 220 LEU A O 1
ATOM 1691 N N . SER A 1 221 ? 1.776 4.833 73.839 1.00 80.31 221 SER A N 1
ATOM 1692 C CA . SER A 1 221 ? 1.984 5.826 74.892 1.00 80.31 221 SER A CA 1
ATOM 1693 C C . SER A 1 221 ? 2.335 7.192 74.295 1.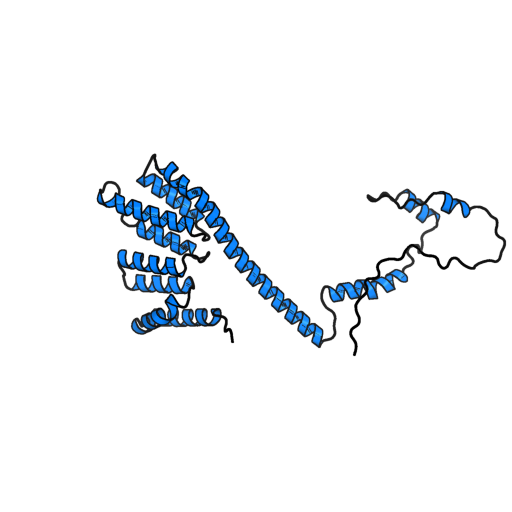00 80.31 221 SER A C 1
ATOM 1695 O O . SER A 1 221 ? 2.904 7.286 73.204 1.00 80.31 221 SER A O 1
ATOM 1697 N N . ASP A 1 222 ? 2.076 8.270 75.039 1.00 76.19 222 ASP A N 1
ATOM 1698 C CA . ASP A 1 222 ? 2.464 9.631 74.637 1.00 76.19 222 ASP A CA 1
ATOM 1699 C C . ASP A 1 222 ? 3.976 9.748 74.334 1.00 76.19 222 ASP A C 1
ATOM 1701 O O . ASP A 1 222 ? 4.393 10.559 73.502 1.00 76.19 222 ASP A O 1
ATOM 1705 N N . ALA A 1 223 ? 4.809 8.909 74.967 1.00 77.50 223 ALA A N 1
ATOM 1706 C CA . ALA A 1 223 ? 6.245 8.840 74.705 1.00 77.50 223 ALA A CA 1
ATOM 1707 C C . ALA A 1 223 ? 6.561 8.210 73.338 1.00 77.50 223 ALA A C 1
ATOM 1709 O O . ALA A 1 223 ? 7.424 8.726 72.625 1.00 77.50 223 ALA A O 1
ATOM 1710 N N . ASP A 1 224 ? 5.838 7.158 72.946 1.00 77.56 224 ASP A N 1
ATOM 1711 C CA . ASP A 1 224 ? 6.012 6.478 71.656 1.00 77.56 224 ASP A CA 1
ATOM 1712 C C . ASP A 1 224 ? 5.555 7.365 70.500 1.00 77.56 224 ASP A C 1
ATOM 1714 O O . ASP A 1 224 ? 6.252 7.486 69.492 1.00 77.56 224 ASP A O 1
ATOM 1718 N N . ILE A 1 225 ? 4.429 8.064 70.677 1.00 76.31 225 ILE A N 1
ATOM 1719 C CA . ILE A 1 225 ? 3.909 9.029 69.700 1.00 76.31 225 ILE A CA 1
ATOM 1720 C C . ILE A 1 225 ? 4.923 10.167 69.503 1.00 76.31 225 ILE A C 1
ATOM 1722 O O . ILE A 1 225 ? 5.270 10.514 68.373 1.00 76.31 225 ILE A O 1
ATOM 1726 N N . SER A 1 226 ? 5.466 10.713 70.596 1.00 72.00 226 SER A N 1
ATOM 1727 C CA . SER A 1 226 ? 6.489 11.767 70.551 1.00 72.00 226 SER A CA 1
ATOM 1728 C C . SER A 1 226 ? 7.796 11.285 69.909 1.00 72.00 226 SER A C 1
ATOM 1730 O O . SER A 1 226 ? 8.402 12.004 69.109 1.00 72.00 226 SER A O 1
ATOM 1732 N N . HIS A 1 227 ? 8.221 10.052 70.201 1.00 75.38 227 HIS A N 1
ATOM 1733 C CA . HIS A 1 227 ? 9.410 9.456 69.597 1.00 75.38 227 HIS A CA 1
ATOM 1734 C C . HIS A 1 227 ? 9.228 9.226 68.090 1.00 75.38 227 HIS A C 1
ATOM 1736 O O . HIS A 1 227 ? 10.106 9.595 67.308 1.00 75.38 227 HIS A O 1
ATOM 1742 N N . ALA A 1 228 ? 8.071 8.706 67.671 1.00 72.88 228 ALA A N 1
ATOM 1743 C CA . ALA A 1 228 ? 7.727 8.488 66.269 1.00 72.88 228 ALA A CA 1
ATOM 1744 C C . ALA A 1 228 ? 7.681 9.801 65.474 1.00 72.88 228 ALA A C 1
ATOM 1746 O O . ALA A 1 228 ? 8.241 9.866 64.385 1.00 72.88 228 ALA A O 1
ATOM 1747 N N . ILE A 1 229 ? 7.105 10.874 66.031 1.00 73.19 229 ILE A N 1
ATOM 1748 C CA . ILE A 1 229 ? 7.089 12.203 65.393 1.00 73.19 229 ILE A CA 1
ATOM 1749 C C . ILE A 1 229 ? 8.509 12.759 65.225 1.00 73.19 229 ILE A C 1
ATOM 1751 O O . ILE A 1 229 ? 8.832 13.305 64.173 1.00 73.19 229 ILE A O 1
ATOM 1755 N N . ARG A 1 230 ? 9.381 12.604 66.232 1.00 68.06 230 ARG A N 1
ATOM 1756 C CA . ARG A 1 230 ? 10.784 13.060 66.156 1.00 68.06 230 ARG A CA 1
ATOM 1757 C C . ARG A 1 230 ? 11.603 12.292 65.117 1.00 68.06 230 ARG A C 1
ATOM 1759 O O . ARG A 1 230 ? 12.544 12.851 64.563 1.00 68.06 230 ARG A O 1
ATOM 1766 N N . GLN A 1 231 ? 11.259 11.028 64.874 1.00 67.56 231 GLN A N 1
ATOM 1767 C CA . GLN A 1 231 ? 11.933 10.152 63.910 1.00 67.56 231 GLN A CA 1
ATOM 1768 C C . GLN A 1 231 ? 11.291 10.176 62.512 1.00 67.56 231 GLN A C 1
ATOM 1770 O O . GLN A 1 231 ? 11.916 9.736 61.545 1.00 67.56 231 GLN A O 1
ATOM 1775 N N . ALA A 1 232 ? 10.066 10.698 62.382 1.00 63.69 232 ALA A N 1
ATOM 1776 C CA . ALA A 1 232 ? 9.336 10.781 61.124 1.00 63.69 232 ALA A CA 1
ATOM 1777 C C . ALA A 1 232 ? 10.055 11.713 60.136 1.00 63.69 232 ALA A C 1
ATOM 1779 O O . ALA A 1 232 ? 9.874 12.929 60.123 1.00 63.69 232 ALA A O 1
ATOM 1780 N N . THR A 1 233 ? 10.868 11.124 59.266 1.00 60.06 233 THR A N 1
ATOM 1781 C CA . THR A 1 233 ? 11.496 11.800 58.130 1.00 60.06 233 THR A CA 1
ATOM 1782 C C . THR A 1 233 ? 10.697 11.474 56.872 1.00 60.06 233 THR A C 1
ATOM 1784 O O . THR A 1 233 ? 10.817 10.404 56.284 1.00 60.06 233 THR A O 1
ATOM 1787 N N . GLY A 1 234 ? 9.815 12.395 56.477 1.00 58.66 234 GLY A N 1
ATOM 1788 C CA . GLY A 1 234 ? 9.041 12.313 55.237 1.00 58.66 234 GLY A CA 1
ATOM 1789 C C . GLY A 1 234 ? 9.535 13.312 54.179 1.00 58.66 234 GLY A C 1
ATOM 1790 O O . GLY A 1 234 ? 10.057 14.367 54.535 1.00 58.66 234 GLY A O 1
ATOM 1791 N N . PRO A 1 235 ? 9.340 13.045 52.871 1.00 51.34 235 PRO A N 1
ATOM 1792 C CA . PRO A 1 235 ? 9.758 13.942 51.784 1.00 51.34 235 PRO A CA 1
ATOM 1793 C C . PRO A 1 235 ? 8.934 15.239 51.686 1.00 51.34 235 PRO A C 1
ATOM 1795 O O . PRO A 1 235 ? 9.294 16.145 50.937 1.00 51.34 235 PRO A O 1
ATOM 1798 N N . ARG A 1 236 ? 7.820 15.349 52.421 1.00 48.44 236 ARG A N 1
ATOM 1799 C CA . ARG A 1 236 ? 7.065 16.596 52.585 1.00 48.44 236 ARG A CA 1
ATOM 1800 C C . ARG A 1 236 ? 7.242 17.083 54.014 1.00 48.44 236 ARG A C 1
ATOM 1802 O O . ARG A 1 236 ? 7.031 16.307 54.941 1.00 48.44 236 ARG A O 1
ATOM 1809 N N . ALA A 1 237 ? 7.655 18.345 54.146 1.00 47.94 237 ALA A N 1
ATOM 1810 C CA . ALA A 1 237 ? 7.974 18.982 55.417 1.00 47.94 237 ALA A CA 1
ATOM 1811 C C . ALA A 1 237 ? 6.894 18.680 56.471 1.00 47.94 237 ALA A C 1
ATOM 1813 O O . ALA A 1 237 ? 5.707 18.829 56.156 1.00 47.94 237 ALA A O 1
ATOM 1814 N N . PRO A 1 238 ? 7.266 18.263 57.696 1.00 51.50 238 PRO A N 1
ATOM 1815 C CA . PRO A 1 238 ? 6.287 18.128 58.759 1.00 51.50 238 PRO A CA 1
ATOM 1816 C C . PRO A 1 238 ? 5.621 19.491 58.958 1.00 51.50 238 PRO A C 1
ATOM 1818 O O . PRO A 1 238 ? 6.303 20.520 59.001 1.00 51.50 238 PRO A O 1
ATOM 1821 N N . LEU A 1 239 ? 4.284 19.499 59.021 1.00 47.00 239 LEU A N 1
ATOM 1822 C CA . LEU A 1 239 ? 3.514 20.668 59.439 1.00 47.00 239 LEU A CA 1
ATOM 1823 C C . LEU A 1 239 ? 4.193 21.239 60.684 1.00 47.00 239 LEU A C 1
ATOM 1825 O O . LEU A 1 239 ? 4.417 20.521 61.655 1.00 47.00 239 LEU A O 1
ATOM 1829 N N . PHE A 1 240 ? 4.577 22.508 60.607 1.00 42.34 240 PHE A N 1
ATOM 1830 C CA . PHE A 1 240 ? 5.238 23.238 61.675 1.00 42.34 240 PHE A CA 1
ATOM 1831 C C . PHE A 1 240 ? 4.334 23.187 62.918 1.00 42.34 240 PHE A C 1
ATOM 1833 O O . PHE A 1 240 ? 3.366 23.936 63.011 1.00 42.34 240 PHE A O 1
ATOM 1840 N N . VAL A 1 241 ? 4.604 22.270 63.849 1.00 46.09 241 VAL A N 1
ATOM 1841 C CA . VAL A 1 241 ? 3.993 22.266 65.181 1.00 46.09 241 VAL A CA 1
ATOM 1842 C C . VAL A 1 241 ? 5.033 22.884 66.112 1.00 46.09 241 VAL A C 1
ATOM 1844 O O . VAL A 1 241 ? 6.053 22.246 66.380 1.00 46.09 241 VAL A O 1
ATOM 1847 N N . PRO A 1 242 ? 4.852 24.136 66.570 1.00 41.47 242 PRO A N 1
ATOM 1848 C CA . PRO A 1 242 ? 5.790 24.760 67.493 1.00 41.47 242 PRO A CA 1
ATOM 1849 C C . PRO A 1 242 ? 5.900 23.918 68.770 1.00 41.47 242 PRO A C 1
ATOM 1851 O O . PRO A 1 242 ? 4.883 23.602 69.388 1.00 41.47 242 PRO A O 1
ATOM 1854 N N . GLY A 1 243 ? 7.127 23.586 69.189 1.00 50.47 243 GLY A N 1
ATOM 1855 C CA . GLY A 1 243 ? 7.400 22.739 70.364 1.00 50.47 243 GLY A CA 1
ATOM 1856 C C . GLY A 1 243 ? 6.788 23.242 71.681 1.00 50.47 243 GLY A C 1
ATOM 1857 O O . GLY A 1 243 ? 6.602 22.466 72.613 1.00 50.47 243 GLY A O 1
ATOM 1858 N N . VAL A 1 244 ? 6.373 24.510 71.727 1.00 46.16 244 VAL A N 1
ATOM 1859 C CA . VAL A 1 244 ? 5.702 25.141 72.873 1.00 46.16 244 VAL A CA 1
ATOM 1860 C C . VAL A 1 244 ? 4.282 24.609 73.122 1.00 46.16 244 VAL A C 1
ATOM 1862 O O . VAL A 1 244 ? 3.766 24.752 74.226 1.00 46.16 244 VAL A O 1
ATOM 1865 N N . ALA A 1 245 ? 3.636 23.970 72.136 1.00 42.28 245 ALA A N 1
ATOM 1866 C CA . ALA A 1 245 ? 2.270 23.458 72.296 1.00 42.28 245 ALA A CA 1
ATOM 1867 C C . ALA A 1 245 ? 2.175 22.217 73.208 1.00 42.28 245 ALA A C 1
ATOM 1869 O O . ALA A 1 245 ? 1.096 21.922 73.717 1.00 42.28 245 ALA A O 1
ATOM 1870 N N . PHE A 1 246 ? 3.288 21.512 73.452 1.00 43.56 246 PHE A N 1
ATOM 1871 C CA . PHE A 1 246 ? 3.311 20.315 74.304 1.00 43.56 246 PHE A CA 1
ATOM 1872 C C . PHE A 1 246 ? 3.957 20.532 75.683 1.00 43.56 246 PHE A C 1
ATOM 1874 O O . PHE A 1 246 ? 3.677 19.761 76.598 1.00 43.56 246 PHE A O 1
ATOM 1881 N N . GLU A 1 247 ? 4.727 21.604 75.893 1.00 41.62 247 GLU A N 1
ATOM 1882 C CA . GLU A 1 247 ? 5.319 21.923 77.209 1.00 41.62 247 GLU A CA 1
ATOM 1883 C C . GLU A 1 247 ? 4.331 22.559 78.204 1.00 41.62 247 GLU A C 1
ATOM 1885 O O . GLU A 1 247 ? 4.601 22.616 79.403 1.00 41.62 247 GLU A O 1
ATOM 1890 N N . VAL A 1 248 ? 3.134 22.954 77.756 1.00 41.16 248 VAL A N 1
ATOM 1891 C CA . VAL A 1 248 ? 2.069 23.442 78.655 1.00 41.16 248 VAL A CA 1
ATOM 1892 C C . VAL A 1 248 ? 1.365 22.294 79.404 1.00 41.16 248 VAL A C 1
ATOM 1894 O O . VAL A 1 248 ? 0.665 22.540 80.383 1.00 41.16 248 VAL A O 1
ATOM 1897 N N . ARG A 1 249 ? 1.587 21.021 79.036 1.00 31.06 249 ARG A N 1
ATOM 1898 C CA . ARG A 1 249 ? 0.971 19.867 79.727 1.00 31.06 249 ARG A CA 1
ATOM 1899 C C . ARG A 1 249 ? 1.810 19.277 80.868 1.00 31.06 249 ARG A C 1
ATOM 1901 O O . ARG A 1 249 ? 1.356 18.339 81.515 1.00 31.06 249 ARG A O 1
ATOM 1908 N N . SER A 1 250 ? 2.993 19.828 81.152 1.00 35.19 250 SER A N 1
ATOM 1909 C CA . SER A 1 250 ? 3.885 19.357 82.225 1.00 35.19 250 SER A CA 1
ATOM 1910 C C . SER A 1 250 ? 4.004 20.303 83.430 1.00 35.19 250 SER A C 1
ATOM 191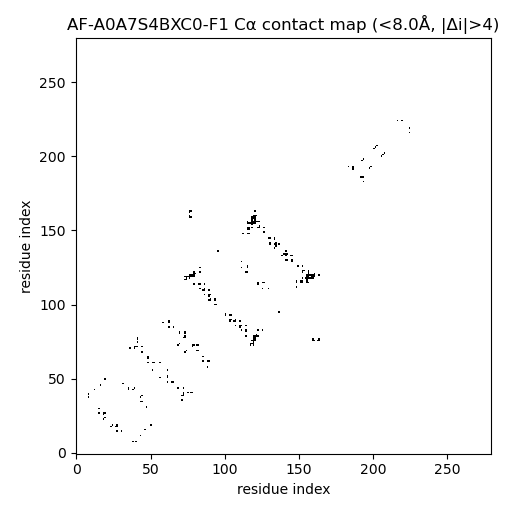2 O O . SER A 1 250 ? 4.935 20.157 84.218 1.00 35.19 250 SER A O 1
ATOM 1914 N N . GLN A 1 251 ? 3.067 21.241 83.632 1.00 34.62 251 GLN A N 1
ATOM 1915 C CA . GLN A 1 251 ? 2.967 21.997 84.892 1.00 34.62 251 GLN A CA 1
ATOM 1916 C C . GLN A 1 251 ? 1.692 21.636 85.679 1.00 34.62 251 GLN A C 1
ATOM 1918 O O . GLN A 1 251 ? 0.603 21.599 85.099 1.00 34.62 251 GLN A O 1
ATOM 1923 N N . PRO A 1 252 ? 1.788 21.380 86.999 1.00 42.34 252 PRO A N 1
ATOM 1924 C CA . PRO A 1 252 ? 0.649 21.016 87.828 1.00 42.34 252 PRO A CA 1
ATOM 1925 C C . PRO A 1 252 ? -0.068 22.294 88.271 1.00 42.34 252 PRO A C 1
ATOM 1927 O O . PRO A 1 252 ? 0.304 22.902 89.270 1.00 42.34 252 PRO A O 1
ATOM 1930 N N . ALA A 1 253 ? -1.070 22.746 87.519 1.00 40.31 253 ALA A N 1
ATOM 1931 C CA . ALA A 1 253 ? -1.790 23.962 87.899 1.00 40.31 253 ALA A CA 1
ATOM 1932 C C . ALA A 1 253 ? -3.267 23.990 87.496 1.00 40.31 253 ALA A C 1
ATOM 1934 O O . ALA A 1 253 ? -3.744 25.045 87.115 1.00 40.31 253 ALA A O 1
ATOM 1935 N N . TRP A 1 254 ? -4.013 22.885 87.616 1.00 29.97 254 TRP A N 1
ATOM 1936 C CA . TRP A 1 254 ? -5.483 22.935 87.693 1.00 29.97 254 TRP A CA 1
ATOM 1937 C C . TRP A 1 254 ? -5.993 21.843 88.643 1.00 29.97 254 TRP A C 1
ATOM 1939 O O . TRP A 1 254 ? -5.734 20.658 88.442 1.00 29.97 254 TRP A O 1
ATOM 1949 N N . GLY A 1 255 ? -6.667 22.265 89.719 1.00 35.00 255 GLY A N 1
ATOM 1950 C CA . GLY A 1 255 ? -7.337 21.389 90.683 1.00 35.00 255 GLY A CA 1
ATOM 1951 C C . GLY A 1 255 ? -8.519 20.618 90.072 1.00 35.00 255 GLY A C 1
ATOM 1952 O O . GLY A 1 255 ? -8.875 20.829 88.911 1.00 35.00 255 GLY A O 1
ATOM 1953 N N . PRO A 1 256 ? -9.136 19.699 90.832 1.00 37.31 256 PRO A N 1
ATOM 1954 C CA . PRO A 1 256 ? -10.121 18.769 90.301 1.00 37.31 256 PRO A CA 1
ATOM 1955 C C . PRO A 1 256 ? -11.416 19.502 89.943 1.00 37.31 256 PRO A C 1
ATOM 1957 O O . PRO A 1 256 ? -12.127 19.990 90.817 1.00 37.31 256 PRO A O 1
ATOM 1960 N N . GLY A 1 257 ? -11.738 19.539 88.651 1.00 46.25 257 GLY A N 1
ATOM 1961 C CA . GLY A 1 257 ? -13.063 19.928 88.175 1.00 46.25 257 GLY A CA 1
ATOM 1962 C C . GLY A 1 257 ? -13.046 20.952 87.052 1.00 46.25 257 GLY A C 1
ATOM 1963 O O . GLY A 1 257 ? -13.404 22.100 87.272 1.00 46.25 257 GLY A O 1
ATOM 1964 N N . THR A 1 258 ? -12.682 20.540 85.836 1.00 33.50 258 THR A N 1
ATOM 1965 C CA . THR A 1 258 ? -13.255 21.091 84.588 1.00 33.50 258 THR A CA 1
ATOM 1966 C C . THR A 1 258 ? -12.869 20.210 83.395 1.00 33.50 258 THR A C 1
ATOM 1968 O O . THR A 1 258 ? -12.111 20.575 82.504 1.00 33.50 258 THR A O 1
ATOM 1971 N N . LEU A 1 259 ? -13.429 19.000 83.372 1.00 43.03 259 LEU A N 1
ATOM 1972 C CA . LEU A 1 259 ? -13.700 18.283 82.126 1.00 43.03 259 LEU A CA 1
ATOM 1973 C C . LEU A 1 259 ? -14.822 19.055 81.421 1.00 43.03 259 LEU A C 1
ATOM 1975 O O . LEU A 1 259 ? -15.990 18.930 81.779 1.00 43.03 259 LEU A O 1
ATOM 1979 N N . GLY A 1 260 ? -14.478 19.922 80.473 1.00 39.00 260 GLY A N 1
ATOM 1980 C CA . GLY A 1 260 ? -15.493 20.672 79.745 1.00 39.00 260 GLY A CA 1
ATOM 1981 C C . GLY A 1 260 ? -14.921 21.676 78.760 1.00 39.00 260 GLY A C 1
ATOM 1982 O O . GLY A 1 260 ? -14.401 22.706 79.165 1.00 39.00 260 GLY A O 1
ATOM 1983 N N . ARG A 1 261 ? -15.158 21.400 77.472 1.00 39.69 261 ARG A N 1
ATOM 1984 C CA . ARG A 1 261 ? -14.943 22.260 76.292 1.00 39.69 261 ARG A CA 1
ATOM 1985 C C . ARG A 1 261 ? -13.512 22.335 75.761 1.00 39.69 261 ARG A C 1
ATOM 1987 O O . ARG A 1 261 ? -12.787 23.283 76.009 1.00 39.69 261 ARG A O 1
ATOM 1994 N N . PHE A 1 262 ? -13.215 21.418 74.849 1.00 28.53 262 PHE A N 1
ATOM 1995 C CA . PHE A 1 262 ? -12.592 21.787 73.576 1.00 28.53 262 PHE A CA 1
ATOM 1996 C C . PHE A 1 262 ? -13.329 21.039 72.455 1.00 28.53 262 PHE A C 1
ATOM 1998 O O . PHE A 1 262 ? -12.834 20.104 71.838 1.00 28.53 262 PHE A O 1
ATOM 2005 N N . ARG A 1 263 ? -14.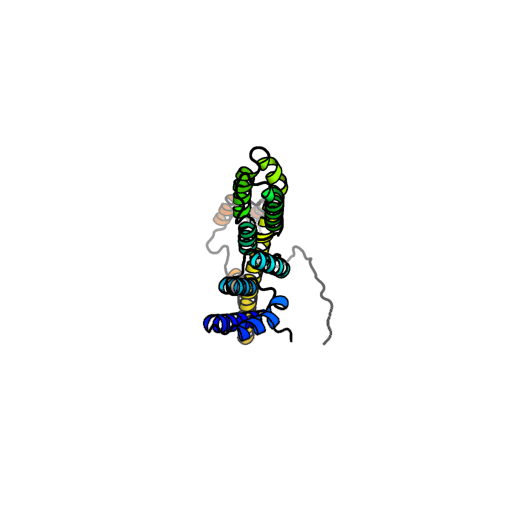595 21.429 72.259 1.00 33.41 263 ARG A N 1
ATOM 2006 C CA . ARG A 1 263 ? -15.319 21.242 71.000 1.00 33.41 263 ARG A CA 1
ATOM 2007 C C . ARG A 1 263 ? -15.409 22.615 70.340 1.00 33.41 263 ARG A C 1
ATOM 2009 O O . ARG A 1 263 ? -15.747 23.584 71.009 1.00 33.41 263 ARG A O 1
ATOM 2016 N N . GLU A 1 264 ? -15.131 22.608 69.040 1.00 34.78 264 GLU A N 1
ATOM 2017 C CA . GLU A 1 264 ? -15.364 23.661 68.046 1.00 34.78 264 GLU A CA 1
ATOM 2018 C C . GLU A 1 264 ? -14.481 24.916 68.116 1.00 34.78 264 GLU A C 1
ATOM 2020 O O . GLU A 1 264 ? -14.736 25.842 68.879 1.00 34.78 264 GLU A O 1
ATOM 2025 N N . SER A 1 265 ? -13.542 25.031 67.167 1.00 27.84 265 SER A N 1
ATOM 2026 C CA . SER A 1 265 ? -13.629 26.086 66.141 1.00 27.84 265 SER A CA 1
ATOM 2027 C C . SER A 1 265 ? -12.613 25.927 65.001 1.00 27.84 265 SER A C 1
ATOM 2029 O O . SER A 1 265 ? -11.411 26.051 65.190 1.00 27.84 265 SER A O 1
ATOM 2031 N N . ARG A 1 266 ? -13.179 25.705 63.807 1.00 30.97 266 ARG A N 1
ATOM 2032 C CA . ARG A 1 266 ? -12.894 26.344 62.507 1.00 30.97 266 ARG A CA 1
ATOM 2033 C C . ARG A 1 266 ? -11.432 26.543 62.082 1.00 30.97 266 ARG A C 1
ATOM 2035 O O . ARG A 1 266 ? -10.769 27.481 62.509 1.00 30.97 266 ARG A O 1
ATOM 2042 N N . VAL A 1 267 ? -11.073 25.834 61.010 1.00 29.97 267 VAL A N 1
ATOM 2043 C CA . VAL A 1 267 ? -10.289 26.411 59.912 1.00 29.97 267 VAL A CA 1
ATOM 2044 C C . VAL A 1 267 ? -11.105 26.277 58.618 1.00 29.97 267 VAL A C 1
ATOM 2046 O O . VAL A 1 267 ? -11.372 25.178 58.150 1.00 29.97 267 VAL A O 1
ATOM 2049 N N . CYS A 1 268 ? -11.521 27.442 58.116 1.00 26.75 268 CYS A N 1
ATOM 2050 C CA . CYS A 1 268 ? -11.843 27.823 56.735 1.00 26.75 268 CYS A CA 1
ATOM 2051 C C . CYS A 1 268 ? -12.848 27.012 55.887 1.00 26.75 268 CYS A C 1
ATOM 2053 O O . CYS A 1 268 ? -12.511 26.053 55.202 1.00 26.75 268 CYS A O 1
ATOM 2055 N N . SER A 1 269 ? -14.044 27.599 55.758 1.00 30.30 269 SER A N 1
ATOM 2056 C CA . SER A 1 269 ? -14.717 27.857 54.472 1.00 30.30 269 SER A CA 1
ATOM 2057 C C . SER A 1 269 ? -13.712 28.371 53.419 1.00 30.30 269 SER A C 1
ATOM 2059 O O . SER A 1 269 ? -12.864 29.201 53.738 1.00 30.30 269 SER A O 1
ATOM 2061 N N . SER A 1 270 ? -13.754 27.999 52.137 1.00 30.20 270 SER A N 1
ATOM 2062 C CA . SER A 1 270 ? -14.796 28.418 51.191 1.00 30.20 270 SER A CA 1
ATOM 2063 C C . SER A 1 270 ? -14.618 27.685 49.852 1.00 30.20 270 SER A C 1
ATOM 2065 O O . SER A 1 270 ? -13.577 27.833 49.226 1.00 30.20 270 SER A O 1
ATOM 2067 N N . PHE A 1 271 ? -15.636 26.960 49.387 1.00 26.77 271 PHE A N 1
ATOM 2068 C CA . PHE A 1 271 ? -15.929 26.776 47.958 1.00 26.77 271 PHE A CA 1
ATOM 2069 C C . PHE A 1 271 ? -17.419 26.424 47.839 1.00 26.77 271 PHE A C 1
ATOM 2071 O O . PHE A 1 271 ? -17.818 25.262 47.823 1.00 26.77 271 PHE A O 1
ATOM 2078 N N . GLN A 1 272 ? -18.263 27.457 47.857 1.00 29.31 272 GLN A N 1
ATOM 2079 C CA . GLN A 1 272 ? -19.653 27.352 47.423 1.00 29.31 272 GLN A CA 1
ATOM 2080 C C . GLN A 1 272 ? -19.655 27.338 45.893 1.00 29.31 272 GLN A C 1
ATOM 2082 O O . GLN A 1 272 ? -19.315 28.337 45.263 1.00 29.31 272 GLN A O 1
ATOM 2087 N N . VAL A 1 273 ? -20.042 26.210 45.301 1.00 31.03 273 VAL A N 1
ATOM 2088 C CA . VAL A 1 273 ? -20.529 26.175 43.920 1.00 31.03 273 VAL A CA 1
ATOM 2089 C C . VAL A 1 273 ? -22.046 26.282 43.996 1.00 31.03 273 VAL A C 1
ATOM 2091 O O . VAL A 1 273 ? -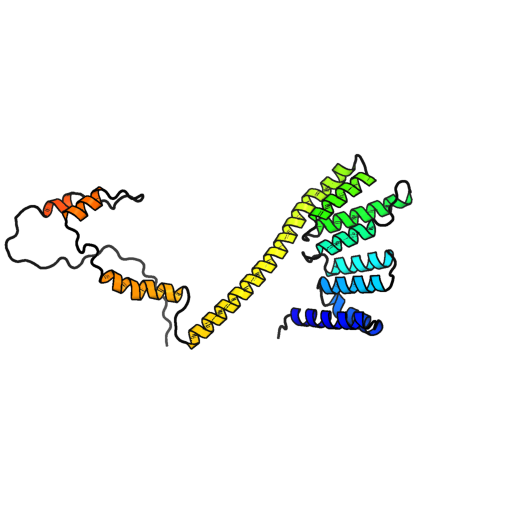22.719 25.358 44.447 1.00 31.03 273 VAL A O 1
ATOM 2094 N N . SER A 1 274 ? -22.570 27.439 43.604 1.00 29.22 274 SER A N 1
ATOM 2095 C CA . SER A 1 274 ? -24.001 27.667 43.426 1.00 29.22 274 SER A CA 1
ATOM 2096 C C . SER A 1 274 ? -24.496 26.877 42.212 1.00 29.22 274 SER A C 1
ATOM 2098 O O . SER A 1 274 ? -24.027 27.102 41.097 1.00 29.22 274 SER A O 1
ATOM 2100 N N . LEU A 1 275 ? -25.451 25.971 42.417 1.00 34.53 275 LEU A N 1
ATOM 2101 C CA . LEU A 1 275 ? -26.273 25.391 41.351 1.00 34.53 275 LEU A CA 1
ATOM 2102 C C . LEU A 1 275 ? -27.524 26.269 41.160 1.00 34.53 275 LEU A C 1
ATOM 2104 O O . LEU A 1 275 ? -28.136 26.645 42.161 1.00 34.53 275 LEU A O 1
ATOM 2108 N N . PRO A 1 276 ? -27.920 26.621 39.922 1.00 40.06 276 PRO A N 1
ATOM 2109 C CA . PRO A 1 276 ? -29.187 27.299 39.680 1.00 40.06 276 PRO A CA 1
ATOM 2110 C C . PRO A 1 276 ? -30.366 26.320 39.810 1.00 40.06 276 PRO A C 1
ATOM 2112 O O . PRO A 1 276 ? -30.290 25.172 39.373 1.00 40.06 276 PRO A O 1
ATOM 2115 N N . ASN A 1 277 ? -31.446 26.807 40.423 1.00 44.31 277 ASN A N 1
ATOM 2116 C CA . ASN A 1 277 ? -32.707 26.103 40.663 1.00 44.31 277 ASN A CA 1
ATOM 2117 C C . ASN A 1 277 ? -33.358 25.592 39.362 1.00 44.31 277 ASN A C 1
ATOM 2119 O O . ASN A 1 277 ? -33.455 26.345 38.392 1.00 44.31 277 ASN A O 1
ATOM 2123 N N . LEU A 1 278 ? -33.907 24.374 39.393 1.00 30.86 278 LEU A N 1
ATOM 2124 C CA . LEU A 1 278 ? -35.052 23.990 38.559 1.00 30.86 278 LEU A CA 1
ATOM 2125 C C . LEU A 1 278 ? -36.302 23.889 39.453 1.00 30.86 278 LEU A C 1
ATOM 2127 O O . LEU A 1 278 ? -36.181 23.356 40.557 1.00 30.86 278 LEU A O 1
ATOM 2131 N N . PRO A 1 279 ? -37.468 24.396 39.011 1.00 49.12 279 PRO A N 1
ATOM 2132 C CA . PRO A 1 279 ? -38.748 24.139 39.662 1.00 49.12 279 PRO A CA 1
ATOM 2133 C C . PRO A 1 279 ? -39.332 22.778 39.243 1.00 49.12 279 PRO A C 1
ATOM 2135 O O . PRO A 1 279 ? -38.911 22.213 38.230 1.00 49.12 279 PRO A O 1
ATOM 2138 N N . ASP A 1 280 ? -40.283 22.307 40.054 1.00 45.75 280 ASP A N 1
ATOM 2139 C CA . ASP A 1 280 ? -41.064 21.068 39.903 1.00 45.75 280 ASP A CA 1
ATOM 2140 C C . ASP A 1 280 ? -41.808 20.937 38.559 1.00 45.75 280 ASP A C 1
ATOM 2142 O O . ASP A 1 280 ? -42.304 21.967 38.037 1.00 45.75 280 ASP A O 1
#

Solvent-accessible surface area (backbone atoms only — not comparable to full-atom values): 16730 Å² total; per-residue (Å²): 133,87,72,68,69,65,64,61,54,53,53,54,49,54,52,50,51,51,36,59,74,67,65,41,63,72,60,46,51,58,48,46,73,68,40,55,88,76,48,74,45,66,69,62,53,52,49,50,51,51,51,47,52,73,72,65,55,52,71,68,58,48,52,53,52,47,53,56,43,43,73,62,31,38,73,39,32,84,35,23,64,59,39,49,53,48,29,51,58,55,48,64,89,77,63,91,93,52,84,82,40,62,64,48,52,52,50,26,48,52,40,44,52,50,44,34,60,38,31,18,22,73,37,65,67,51,51,56,53,48,50,56,50,36,37,76,74,50,50,87,55,21,64,64,65,45,56,77,46,49,64,54,25,55,53,16,24,51,52,6,45,49,51,51,53,50,53,54,51,51,51,51,48,51,53,50,49,53,52,49,51,51,55,53,50,58,26,64,77,65,74,51,72,62,68,72,61,30,53,49,46,44,55,65,53,58,47,43,56,53,53,72,70,49,65,92,58,72,96,57,50,77,66,54,54,52,51,50,60,77,64,62,83,61,100,61,79,75,78,88,70,67,74,70,76,63,63,70,76,77,62,98,81,77,79,97,82,76,94,76,84,93,73,88,84,87,85,76,89,85,83,86,80,85,76,84,86,80,83,136

InterPro domains:
  IPR000375 Dynamin stalk domain [PF01031] (190-248)
  IPR003107 HAT (Half-A-TPR) repeat [SM00386] (23-54)
  IPR003107 HAT (Half-A-TPR) repeat [SM00386] (57-92)
  IPR008847 Suppressor of forked [PF05843] (14-151)
  IPR011990 Tetratricopeptide-like helical domain superfamily [G3DSA:1.25.40.10] (11-149)
  IPR011990 Tetratricopeptide-like helical domain superfamily [SSF48452] (19-154)
  IPR045243 mRNA 3'-end-processing protein Rna14-like [PTHR19980] (18-163)

Organism: Chrysotila carterae (NCBI:txid13221)

Nearest PDB structures (foldseek):
  2ooe-assembly1_A-2  TM=9.079E-01  e=1.344E-06  Mus musculus
  6uro-assembly1_F  TM=9.033E-01  e=4.795E-06  Homo sapiens
  4eba-assembly1_A  TM=8.377E-01  e=1.358E-03  Kluyveromyces lactis NRRL Y-1140
  4e6h-assembly1_A-2  TM=6.968E-01  e=1.358E-03  Kluyveromyces lactis NRRL Y-1140

Sequence (280 aa):
GNIDPAPLSAMASEELLAEIRAQQAVQVESLFERCLLRCRHVELWQLYLRYVHGKGANRERLVAAYELLLEAVGADPASGALWAEYAMLTRAGIEAGRPKMAMQIAATRAAYHRALKAAVAGVAPLLKEYEEWEASVSGAAAKSVVAEVADLAQVSNRAGRERIARTVRSAARGHHQCAITHVQEIARDRGELYGGARINHLFRVEYFDELQNVDACAGLSDADISHAIRQATGPRAPLFVPGVAFEVRSQPAWGPGTLGRFRESRVCSSFQVSLPNLPD

Radius of gyration: 37.71 Å; Cα contacts (8 Å, |Δi|>4): 164; chains: 1; bounding box: 66×51×118 Å

pLDDT: mean 72.26, std 19.2, range [26.75, 94.06]

Secondary structure (DSSP, 8-state):
----HHHHHHHHHHHHHHHHHTT-HHHHHHHHHHHTTT---HHHHHHHHHHHHHTT--HHHHHHHHHHHHHHHTTSTTTHHHHHHHHHHHHTT--TT-TTHHHHHHHHHHHHHHHHHS--TT-HHHHHHHHHHHHHHHGGGHHHHHHHHHHHHHHHHHHHHHHHHHHHHHHHHHHHHHHHHHHHHHHHHHT---HHHHHHHIIIIIHHHHHHHS-TTTT--HHHHHHHHHH---SS------THHHHGGGS----S-----------------PPPP---

Foldseek 3Di:
DCPPCVVVVVVLLVVLVVVVVVVVVVVNVVSCVVPVQVDLDLVVLVSVLVSCVVVVDDLVVSLVSLVVNCVRHVLQQACLVSLLVNLVSLVPPDDPDDPVCPVSVVVSLVSLLCSLQSLHAPCVVVLVVQLVVLCVVPPPCSVVSSVVRVVNSVVSNVSSVVVVVVVVVVVVVVVVVVVVVVVVVVCVVVVHDDDPRVVCCCVPPVVVVVVVVDDPCPPHDPVRVVVCVVVDDDPDDPDDDPPVVPVVVPDPPDDPDDPDDPDDDDDDDDDDDDDDDDDD